Protein AF-A0A3M1DZ74-F1 (afdb_monomer_lite)

Sequence (278 aa):
MDRCPYCGSSSIDSPKKPGMPPRCQDCGHNLPAQERQAADPSAPLKDNTEVVIVCPYCGYRSTTEADRLPDGTIDLQCRKCSHSFPFDRRRALEKPVPDPHPLFDRQQHATSPPVRPRKRRGSRLPVMLLGILLLAGGGLFFALRPSASPPVDTSAFETPTTAGQVRTGAQKQAPKPQIHIQAVNYRGRVLLNGQQIFVFEGEKDRLYEHLDTAQLVPGDNRLMVEYHRRHASGAPHISLKLYQFDWETGEETRLADWTLRNERGRKTFLLSYQPAQP

Secondary structure (DSSP, 8-state):
--S-TTT----EEPPSSTTPPPEETTT-PBPP-----PPPTTS------EEEEE-TTT--EEEEEGGGSPSSEEEEEPTTT--EEEEEHHHHHS-----------------PPPPPP-------------------------------PPP--GGG-PPPEEEEEEE----TTPPPPEEEEEEESEEEEEEETTEEEEEEEPPTT--EEEEEE--PPSEEEEEEEEEEE--SSS--EEEEEEEEE-TTT--EEEEEEEEE-SSEEEEEEEEEEEPPP-

Radius of gyration: 31.76 Å; chains: 1; bounding box: 50×95×74 Å

Foldseek 3Di:
DQADPVPRDSAWDDDPDPPAAIAHPPPRDGDPNPPPPPPPPPDPDPPQDWFWDADPPPRDIDIDGLVVDDAAWDWDQDPPPRDTDIDHSVVRPPPPPPPPPPPPDDDDDDDDDDDDDDDDDDDDDDDDDDDDDDDDDDDPDPPPPPPPDPPPPPVQADDADEWDEFEFDQDPDTFFKKKKKKWAQKWWFKDKQNHTPDTDDHDHRDIDIDMDGDPDDAFKMKIKIWMAGRDPDDQTKMKMWIWGADPVVRDIGTRGIDIDRDRTHMYIYMYHYHDNDD

Structure (mmCIF, N/CA/C/O backbone):
data_AF-A0A3M1DZ74-F1
#
_entry.id   AF-A0A3M1DZ74-F1
#
loop_
_atom_site.group_PDB
_atom_site.id
_atom_site.type_symbol
_atom_site.label_atom_id
_atom_site.label_alt_id
_atom_site.label_comp_id
_atom_site.label_asym_id
_atom_site.label_entity_id
_atom_site.label_seq_id
_atom_site.pdbx_PDB_ins_code
_atom_site.Cartn_x
_atom_site.Cartn_y
_atom_site.Cartn_z
_atom_site.occupancy
_atom_site.B_iso_or_equiv
_atom_site.auth_seq_id
_atom_site.auth_comp_id
_atom_site.auth_asym_id
_atom_site.auth_atom_id
_atom_site.pdbx_PDB_model_num
ATOM 1 N N . MET A 1 1 ? -9.857 28.364 -35.190 1.00 60.78 1 MET A N 1
ATOM 2 C CA . MET A 1 1 ? -9.253 28.637 -36.510 1.00 60.78 1 MET A CA 1
ATOM 3 C C . MET A 1 1 ? -7.755 28.521 -36.325 1.00 60.78 1 MET A C 1
ATOM 5 O O . MET A 1 1 ? -7.203 29.339 -35.604 1.00 60.78 1 MET A O 1
ATOM 9 N N . ASP A 1 2 ? -7.119 27.514 -36.925 1.00 80.00 2 ASP A N 1
ATOM 10 C CA . ASP A 1 2 ? -5.715 27.179 -36.611 1.00 80.00 2 ASP A CA 1
ATOM 11 C C . ASP A 1 2 ? -4.710 27.804 -37.594 1.00 80.00 2 ASP A C 1
ATOM 13 O O . ASP A 1 2 ? -3.513 27.537 -37.520 1.00 80.00 2 ASP A O 1
ATOM 17 N N . ARG A 1 3 ? -5.184 28.621 -38.548 1.00 92.56 3 ARG A N 1
ATOM 18 C CA . ARG A 1 3 ? -4.356 29.287 -39.563 1.00 92.56 3 ARG A CA 1
ATOM 19 C C . ARG A 1 3 ? -4.802 30.726 -39.806 1.00 92.56 3 ARG A C 1
ATOM 21 O O . ARG A 1 3 ? -5.994 31.029 -39.782 1.00 92.56 3 ARG A O 1
ATOM 28 N N . CYS A 1 4 ? -3.836 31.602 -40.064 1.00 90.94 4 CYS A N 1
ATOM 29 C CA . CYS A 1 4 ? -4.034 33.001 -40.415 1.00 90.94 4 CYS A CA 1
ATOM 30 C C . CYS A 1 4 ? -4.736 33.111 -41.782 1.00 90.94 4 CYS A C 1
ATOM 32 O O . CYS A 1 4 ? -4.220 32.575 -42.762 1.00 90.94 4 CYS A O 1
ATOM 34 N N . PRO A 1 5 ? -5.861 33.836 -41.902 1.00 90.88 5 PRO A N 1
ATOM 35 C CA . PRO A 1 5 ? -6.588 33.967 -43.163 1.00 90.88 5 PRO A CA 1
ATOM 36 C C . PRO A 1 5 ? -5.838 34.813 -44.202 1.00 90.88 5 PRO A C 1
ATOM 38 O O . PRO A 1 5 ? -6.138 34.724 -45.386 1.00 90.88 5 PRO A O 1
ATOM 41 N N . TYR A 1 6 ? -4.859 35.619 -43.775 1.00 92.88 6 TYR A N 1
ATOM 42 C CA . TYR A 1 6 ? -4.109 36.508 -44.665 1.00 92.88 6 TYR A CA 1
ATOM 43 C C . TYR A 1 6 ? -2.896 35.833 -45.315 1.00 92.88 6 TYR A C 1
ATOM 45 O O . TYR A 1 6 ? -2.572 36.143 -46.455 1.00 92.88 6 TYR A O 1
ATOM 53 N N . CYS A 1 7 ? -2.211 34.926 -44.609 1.00 94.12 7 CYS A N 1
ATOM 54 C CA . CYS A 1 7 ? -0.984 34.287 -45.110 1.00 94.12 7 CYS A CA 1
ATOM 55 C C . CYS A 1 7 ? -0.967 32.754 -45.005 1.00 94.12 7 CYS A C 1
ATOM 57 O O . CYS A 1 7 ? -0.006 32.126 -45.436 1.00 94.12 7 CYS A O 1
ATOM 59 N N . GLY A 1 8 ? -1.990 32.133 -44.411 1.00 92.56 8 GLY A N 1
ATOM 60 C CA . GLY A 1 8 ? -2.086 30.680 -44.246 1.00 92.56 8 GLY A CA 1
ATOM 61 C C . GLY A 1 8 ? -1.199 30.077 -43.148 1.00 92.56 8 GLY A C 1
ATOM 62 O O . GLY A 1 8 ? -1.282 28.871 -42.916 1.00 92.56 8 GLY A O 1
ATOM 63 N N . SER A 1 9 ? -0.384 30.878 -42.454 1.00 91.75 9 SER A N 1
ATOM 64 C CA . SER A 1 9 ? 0.487 30.398 -41.374 1.00 91.75 9 SER A CA 1
ATOM 65 C C . SER A 1 9 ? -0.294 29.930 -40.147 1.00 91.75 9 SER A C 1
ATOM 67 O O . SER A 1 9 ? -1.291 30.542 -39.767 1.00 91.75 9 SER A O 1
ATOM 69 N N . SER A 1 10 ? 0.193 28.879 -39.488 1.00 92.25 10 SER A N 1
ATOM 70 C CA . SER A 1 10 ? -0.300 28.412 -38.189 1.00 92.25 10 SER A CA 1
ATOM 71 C C . SER A 1 10 ? 0.347 29.114 -36.986 1.00 92.25 10 SER A C 1
ATOM 73 O O . SER A 1 10 ? 0.009 28.794 -35.850 1.00 92.25 10 SER A O 1
ATOM 75 N N . SER A 1 11 ? 1.277 30.053 -37.201 1.00 91.56 11 SER A N 1
ATOM 76 C CA . SER A 1 11 ? 1.970 30.754 -36.114 1.00 91.56 11 SER A CA 1
ATOM 77 C C . SER A 1 11 ? 1.186 31.991 -35.657 1.00 91.56 11 SER A C 1
ATOM 79 O O . SER A 1 11 ? 1.256 33.070 -36.260 1.00 91.56 11 SER A O 1
ATOM 81 N N . ILE A 1 12 ? 0.383 31.817 -34.602 1.00 89.19 12 ILE A N 1
ATOM 82 C CA . ILE A 1 12 ? -0.476 32.854 -34.014 1.00 89.19 12 ILE A CA 1
ATOM 83 C C . ILE A 1 12 ? -0.030 33.119 -32.572 1.00 89.19 12 ILE A C 1
ATOM 85 O O . ILE A 1 12 ? -0.046 32.218 -31.734 1.00 89.19 12 ILE A O 1
ATOM 89 N N . ASP A 1 13 ? 0.327 34.368 -32.272 1.00 90.94 13 ASP A N 1
ATOM 90 C CA . ASP A 1 13 ? 0.704 34.786 -30.925 1.00 90.94 13 ASP A CA 1
ATOM 91 C C . ASP A 1 13 ? -0.515 34.913 -30.013 1.00 90.94 13 ASP A C 1
ATOM 93 O O . ASP A 1 13 ? -1.499 35.593 -30.325 1.00 90.94 13 ASP A O 1
ATOM 97 N N . SER A 1 14 ? -0.405 34.312 -28.828 1.00 87.19 14 SER A N 1
ATOM 98 C CA . SER A 1 14 ? -1.369 34.522 -27.751 1.00 87.19 14 SER A CA 1
ATOM 99 C C . SER A 1 14 ? -1.144 35.900 -27.116 1.00 87.19 14 SER A C 1
ATOM 101 O O . SER A 1 14 ? -0.033 36.191 -26.661 1.00 87.19 14 SER A O 1
ATOM 103 N N . PRO A 1 15 ? -2.167 36.771 -27.059 1.00 85.94 15 PRO A N 1
ATOM 104 C CA . PRO A 1 15 ? -2.010 38.106 -26.500 1.00 85.94 15 PRO A CA 1
ATOM 105 C C . PRO A 1 15 ? -1.669 38.023 -25.005 1.00 85.94 15 PRO A C 1
ATOM 107 O O . PRO A 1 15 ? -2.373 37.388 -24.224 1.00 85.94 15 PRO A O 1
ATOM 110 N N . LYS A 1 16 ? -0.595 38.707 -24.584 1.00 84.81 16 LYS A N 1
ATOM 111 C CA . LYS A 1 16 ? -0.154 38.753 -23.173 1.00 84.81 16 LYS A CA 1
ATOM 112 C C . LYS A 1 16 ? -1.098 39.536 -22.255 1.00 84.81 16 LYS A C 1
ATOM 114 O O . LYS A 1 16 ? -0.979 39.436 -21.037 1.00 84.81 16 LYS A O 1
ATOM 119 N N . LYS A 1 17 ? -1.992 40.352 -22.819 1.00 86.12 17 LYS A N 1
ATOM 120 C CA . LYS A 1 17 ? -2.960 41.160 -22.070 1.00 86.12 17 LYS A CA 1
ATOM 121 C C . LYS A 1 17 ? -4.387 40.814 -22.506 1.00 86.12 17 LYS A C 1
ATOM 123 O O . LYS A 1 17 ? -4.627 40.729 -23.714 1.00 86.12 17 LYS A O 1
ATOM 128 N N . PRO A 1 18 ? -5.332 40.660 -21.561 1.00 83.12 18 PRO A N 1
ATOM 129 C CA . PRO A 1 18 ? -6.748 40.510 -21.881 1.00 83.12 18 PRO A CA 1
ATOM 130 C C . PRO A 1 18 ? -7.229 41.695 -22.732 1.00 83.12 18 PRO A C 1
ATOM 132 O O . PRO A 1 18 ? -6.983 42.845 -22.374 1.00 83.12 18 PRO A O 1
ATOM 135 N N . GLY A 1 19 ? -7.886 41.419 -23.862 1.00 82.81 19 GLY A N 1
ATOM 136 C CA . GLY A 1 19 ? -8.492 42.439 -24.732 1.00 82.81 19 GLY A CA 1
ATOM 137 C C . GLY A 1 19 ? -7.685 42.855 -25.969 1.00 82.81 19 GLY A C 1
ATOM 138 O O . GLY A 1 19 ? -8.214 43.590 -26.797 1.00 82.81 19 GLY A O 1
ATOM 139 N N . MET A 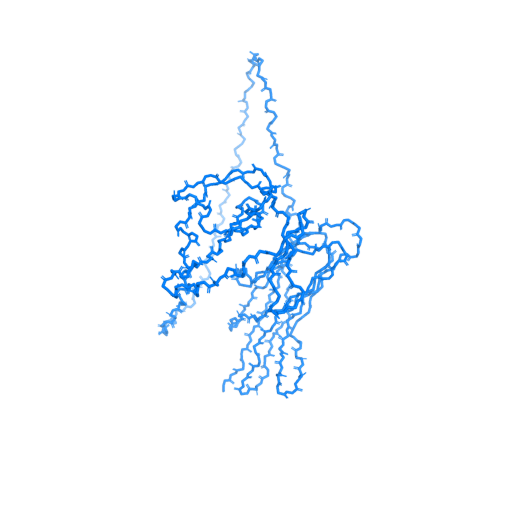1 20 ? -6.447 42.380 -26.153 1.00 88.31 20 MET A N 1
ATOM 140 C CA . MET A 1 20 ? -5.735 42.559 -27.428 1.00 88.31 20 MET A CA 1
ATOM 141 C C . MET A 1 20 ? -6.082 41.431 -28.413 1.00 88.31 20 MET A C 1
ATOM 143 O O . MET A 1 20 ? -6.122 40.271 -27.997 1.00 88.31 20 MET A O 1
ATOM 147 N N . PRO A 1 21 ? -6.316 41.730 -29.706 1.00 86.75 21 PRO A N 1
ATOM 148 C CA . PRO A 1 21 ? -6.529 40.694 -30.708 1.00 86.75 21 PRO A CA 1
ATOM 149 C C . PRO A 1 21 ? -5.243 39.874 -30.913 1.00 86.75 21 PRO A C 1
ATOM 151 O O . PRO A 1 21 ? -4.143 40.428 -30.828 1.00 86.75 21 PRO A O 1
ATOM 154 N N . PRO A 1 22 ? -5.351 38.561 -31.179 1.00 90.25 22 PRO A N 1
ATOM 155 C CA . PRO A 1 22 ? -4.192 37.749 -31.521 1.00 90.25 22 PRO A CA 1
ATOM 156 C C . PRO A 1 22 ? -3.563 38.235 -32.833 1.00 90.25 22 PRO A C 1
ATOM 158 O O . PRO A 1 22 ? -4.256 38.703 -33.742 1.00 90.25 22 PRO A O 1
ATOM 161 N N . ARG A 1 23 ? -2.238 38.119 -32.938 1.00 93.31 23 ARG A N 1
ATOM 162 C CA . ARG A 1 23 ? -1.453 38.589 -34.089 1.00 93.31 23 ARG A CA 1
ATOM 163 C C . ARG A 1 23 ? -0.763 37.406 -34.756 1.00 93.31 23 ARG A C 1
ATOM 165 O O . ARG A 1 23 ? -0.238 36.534 -34.070 1.00 93.31 23 ARG A O 1
ATOM 172 N N . CYS A 1 24 ? -0.754 37.357 -36.085 1.00 94.88 24 CYS A N 1
ATOM 173 C CA . CYS A 1 24 ? 0.047 36.361 -36.795 1.00 94.88 24 CYS A CA 1
ATOM 174 C C . CYS A 1 24 ? 1.529 36.757 -36.739 1.00 94.88 24 CYS A C 1
ATOM 176 O O . CYS A 1 24 ? 1.861 37.894 -37.077 1.00 94.88 24 CYS A O 1
ATOM 178 N N . GLN A 1 25 ? 2.406 35.835 -36.333 1.00 94.31 25 GLN A N 1
ATOM 179 C CA . GLN A 1 25 ? 3.844 36.109 -36.223 1.00 94.31 25 GLN A CA 1
ATOM 180 C C . GLN A 1 25 ? 4.488 36.378 -37.588 1.00 94.31 25 GLN A C 1
ATOM 182 O O . GLN A 1 25 ? 5.358 37.237 -37.692 1.00 94.31 25 GLN A O 1
ATOM 187 N N . ASP A 1 26 ? 4.018 35.697 -38.635 1.00 94.69 26 ASP A N 1
ATOM 188 C CA . ASP A 1 26 ? 4.685 35.733 -39.939 1.00 94.69 26 ASP A CA 1
ATOM 189 C C . ASP A 1 26 ? 4.319 36.969 -40.761 1.00 94.69 26 ASP A C 1
ATOM 191 O O . ASP A 1 26 ? 5.188 37.612 -41.341 1.00 94.69 26 ASP A O 1
ATOM 195 N N . CYS A 1 27 ? 3.033 37.328 -40.822 1.00 94.94 27 CYS A N 1
ATOM 196 C CA . CYS A 1 27 ? 2.591 38.492 -41.600 1.00 94.94 27 CYS A CA 1
ATOM 197 C C . CYS A 1 27 ? 2.335 39.738 -40.746 1.00 94.94 27 CYS A C 1
ATOM 199 O O . CYS A 1 27 ? 2.074 40.810 -41.284 1.00 94.94 27 CYS A O 1
ATOM 201 N N . GLY A 1 28 ? 2.359 39.615 -39.417 1.00 93.38 28 GLY A N 1
ATOM 202 C CA . GLY A 1 28 ? 2.156 40.735 -38.505 1.00 93.38 28 GLY A CA 1
ATOM 203 C C . GLY A 1 28 ? 0.745 41.333 -38.517 1.00 93.38 28 GLY A C 1
ATOM 204 O O . GLY A 1 28 ? 0.542 42.356 -37.859 1.00 93.38 28 GLY A O 1
ATOM 205 N N . HIS A 1 29 ? -0.227 40.740 -39.215 1.00 94.31 29 HIS A N 1
ATOM 206 C CA . HIS A 1 29 ? -1.614 41.202 -39.186 1.00 94.31 29 HIS A CA 1
ATOM 207 C C . HIS A 1 29 ? -2.308 40.804 -37.881 1.00 94.31 29 HIS A C 1
ATOM 209 O O . HIS A 1 29 ? -2.154 39.684 -37.383 1.00 94.31 29 HIS A O 1
ATOM 215 N N . ASN A 1 30 ? -3.100 41.734 -37.346 1.00 92.00 30 ASN A N 1
ATOM 216 C CA . ASN A 1 30 ? -4.027 41.449 -36.259 1.00 92.00 30 ASN A CA 1
ATOM 217 C C . ASN A 1 30 ? -5.194 40.645 -36.824 1.00 92.00 30 ASN A C 1
ATOM 219 O O . ASN A 1 30 ? -5.802 41.037 -37.821 1.00 92.00 30 ASN A O 1
ATOM 223 N N . LEU A 1 31 ? -5.490 39.514 -36.198 1.00 88.06 31 LEU A N 1
ATOM 224 C CA . LEU A 1 31 ? -6.637 38.705 -36.568 1.00 88.06 31 LEU A CA 1
ATOM 225 C C . LEU A 1 31 ? -7.898 39.390 -36.031 1.00 88.06 31 LEU A C 1
ATOM 227 O O . LEU A 1 31 ? -7.862 39.915 -34.911 1.00 88.06 31 LEU A O 1
ATOM 231 N N . PRO A 1 32 ? -9.004 39.415 -36.799 1.00 84.44 32 PRO A N 1
ATOM 232 C CA . PRO A 1 32 ? -10.265 39.934 -36.289 1.00 84.44 32 PRO A CA 1
ATOM 233 C C . PRO A 1 32 ? -10.572 39.202 -34.986 1.00 84.44 32 PRO A C 1
ATOM 235 O O . PRO A 1 32 ? -10.418 37.979 -34.921 1.00 84.44 32 PRO A O 1
ATOM 238 N N . ALA A 1 33 ? -10.925 39.954 -33.939 1.00 73.38 33 ALA A N 1
ATOM 239 C CA . ALA A 1 33 ? -11.340 39.372 -32.674 1.00 73.38 33 ALA A CA 1
ATOM 240 C C . ALA A 1 33 ? -12.517 38.460 -32.997 1.00 73.38 33 ALA A C 1
ATOM 242 O O . ALA A 1 33 ? -13.611 38.938 -33.285 1.00 73.38 33 ALA A O 1
ATOM 243 N N . GLN A 1 34 ? -12.249 37.156 -33.070 1.00 68.38 34 GLN A N 1
ATOM 244 C CA . GLN A 1 34 ? -13.283 36.183 -33.330 1.00 68.38 34 GLN A CA 1
ATOM 245 C C . GLN A 1 34 ? -14.200 36.324 -32.130 1.00 68.38 34 GLN A C 1
ATOM 247 O O . GLN A 1 34 ? -13.788 36.025 -31.006 1.00 68.38 34 GLN A O 1
ATOM 252 N N . GLU A 1 35 ? -15.368 36.919 -32.366 1.00 56.09 35 GLU A N 1
ATOM 253 C CA . GLU A 1 35 ? -16.444 37.015 -31.402 1.00 56.09 35 GLU A CA 1
ATOM 254 C C . GLU A 1 35 ? -16.605 35.591 -30.905 1.00 56.09 35 GLU A C 1
ATOM 256 O O . GLU A 1 35 ? -16.980 34.696 -31.668 1.00 56.09 35 GLU A O 1
ATOM 261 N N . ARG A 1 36 ? -16.093 35.337 -29.693 1.00 55.28 36 ARG A N 1
ATOM 262 C CA . ARG A 1 36 ? -16.150 34.024 -29.074 1.00 55.28 36 ARG A CA 1
ATOM 263 C C . ARG A 1 36 ? -17.634 33.821 -28.883 1.00 55.28 36 ARG A C 1
ATOM 265 O O . ARG A 1 36 ? -18.171 34.292 -27.887 1.00 55.28 36 ARG A O 1
ATOM 272 N N . GLN A 1 37 ? -18.286 33.220 -29.878 1.00 56.25 37 GLN A N 1
ATOM 273 C CA . GLN A 1 37 ? -19.622 32.682 -29.750 1.00 56.25 37 GLN A CA 1
ATOM 274 C C . GLN A 1 37 ? -19.536 31.873 -28.472 1.00 56.25 37 GLN A C 1
ATOM 276 O O . GLN A 1 37 ? -18.760 30.914 -28.400 1.00 56.25 37 GLN A O 1
ATOM 281 N N . ALA A 1 38 ? -20.164 32.410 -27.424 1.00 50.97 38 ALA A N 1
ATOM 282 C CA . ALA A 1 38 ? -20.193 31.793 -26.121 1.00 50.97 38 ALA A CA 1
ATOM 283 C C . ALA A 1 38 ? -20.587 30.352 -26.398 1.00 50.97 38 ALA A C 1
ATOM 285 O O . ALA A 1 38 ? -21.619 30.127 -27.031 1.00 50.97 38 ALA A O 1
ATOM 286 N N . ALA A 1 39 ? -19.679 29.426 -26.080 1.00 52.22 39 ALA A N 1
ATOM 287 C CA . ALA A 1 39 ? -19.894 28.018 -26.327 1.00 52.22 39 ALA A CA 1
ATOM 288 C C . ALA A 1 39 ? -21.285 27.698 -25.790 1.00 52.22 39 ALA A C 1
ATOM 290 O O . ALA A 1 39 ? -21.557 27.939 -24.613 1.00 52.22 39 ALA A O 1
ATOM 291 N N . ASP A 1 40 ? -22.162 27.287 -26.700 1.00 46.00 40 ASP A N 1
ATOM 292 C CA . ASP A 1 40 ? -23.521 26.885 -26.400 1.00 46.00 40 ASP A CA 1
ATOM 293 C C . ASP A 1 40 ? -23.444 25.936 -25.187 1.00 46.00 40 ASP A C 1
ATOM 295 O O . ASP A 1 40 ? -22.773 24.900 -25.283 1.00 46.00 40 ASP A O 1
ATOM 299 N N . PRO A 1 41 ? -24.019 26.283 -24.015 1.00 56.50 41 PRO A N 1
ATOM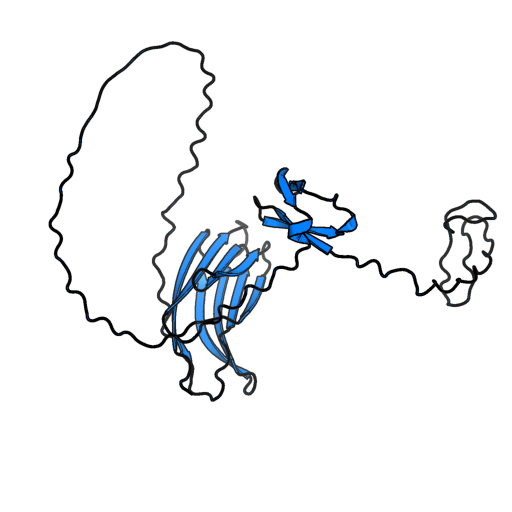 300 C CA . PRO A 1 41 ? -23.886 25.490 -22.786 1.00 56.50 41 PRO A CA 1
ATOM 301 C C . PRO A 1 41 ? -24.547 24.103 -22.892 1.00 56.50 41 PRO A C 1
ATOM 303 O O . PRO A 1 41 ? -24.575 23.343 -21.929 1.00 56.50 41 PRO A O 1
ATOM 306 N N . SER A 1 42 ? -25.056 23.770 -24.076 1.00 54.94 42 SER A N 1
ATOM 307 C CA . SER A 1 42 ? -25.689 22.517 -24.455 1.00 54.94 42 SER A CA 1
ATOM 308 C C . SER A 1 42 ? -24.710 21.446 -24.959 1.00 54.94 42 SER A C 1
ATOM 310 O O . SER A 1 42 ? -25.146 20.334 -25.257 1.00 54.94 42 SER A O 1
ATOM 312 N N . ALA A 1 43 ? -23.407 21.731 -25.087 1.00 56.84 43 ALA A N 1
ATOM 313 C CA . ALA A 1 43 ? -22.441 20.686 -25.423 1.00 56.84 43 ALA A CA 1
ATOM 314 C C . ALA A 1 43 ? -22.333 19.701 -24.240 1.00 56.84 43 ALA A C 1
ATOM 316 O O . ALA A 1 43 ? -21.965 20.128 -23.142 1.00 56.84 43 ALA A O 1
ATOM 317 N N . PRO A 1 44 ? -22.653 18.403 -24.420 1.00 60.62 44 PRO A N 1
ATOM 318 C CA . PRO A 1 44 ? -22.564 17.436 -23.337 1.00 60.62 44 PRO A CA 1
ATOM 319 C C . PRO A 1 44 ? -21.131 17.433 -22.807 1.00 60.62 44 PRO A C 1
ATOM 321 O O . PRO A 1 44 ? -20.183 17.254 -23.577 1.00 60.62 44 PRO A O 1
ATOM 324 N N . LEU A 1 45 ? -20.980 17.680 -21.501 1.00 56.41 45 LEU A N 1
ATOM 325 C CA . LEU A 1 45 ? -19.715 17.523 -20.794 1.00 56.41 45 LEU A CA 1
ATOM 326 C C . LEU A 1 45 ? -19.168 16.142 -21.141 1.00 56.41 45 LEU A C 1
ATOM 328 O O . LEU A 1 45 ? -19.752 15.116 -20.800 1.00 56.41 45 LEU A O 1
ATOM 332 N N . LYS A 1 46 ? -18.074 16.130 -21.899 1.00 64.00 46 LYS A N 1
ATOM 333 C CA . LYS A 1 46 ? -17.371 14.907 -22.239 1.00 64.00 46 LYS A CA 1
ATOM 334 C C . LYS A 1 46 ? -16.680 14.454 -20.960 1.00 64.00 46 LYS A C 1
ATOM 336 O O . LYS A 1 46 ? -15.618 14.968 -20.614 1.00 64.00 46 LYS A O 1
ATOM 341 N N . ASP A 1 47 ? -17.345 13.580 -20.213 1.00 71.44 47 ASP A N 1
ATOM 342 C CA . ASP A 1 47 ? -16.800 12.995 -18.997 1.00 71.44 47 ASP A CA 1
ATOM 343 C C . ASP A 1 47 ? -15.550 12.198 -19.373 1.00 71.44 47 ASP A C 1
ATOM 345 O O . ASP A 1 47 ? -15.626 11.072 -19.868 1.00 71.44 47 ASP A O 1
ATOM 349 N N . ASN A 1 48 ? -14.383 12.814 -19.164 1.00 77.94 48 ASN A N 1
ATOM 350 C CA . ASN A 1 48 ? -13.074 12.199 -19.348 1.00 77.94 48 ASN A CA 1
ATOM 351 C C . ASN A 1 48 ? -12.897 11.096 -18.299 1.00 77.94 48 ASN A C 1
ATOM 353 O O . ASN A 1 48 ? -12.251 11.276 -17.269 1.00 77.94 48 ASN A O 1
ATOM 357 N N . THR A 1 49 ? -13.528 9.953 -18.545 1.00 88.19 49 THR A N 1
ATOM 358 C CA . THR A 1 49 ? -13.479 8.807 -17.647 1.00 88.19 49 THR A CA 1
ATOM 359 C C . THR A 1 49 ? -12.130 8.128 -17.836 1.00 88.19 49 THR A C 1
ATOM 361 O O . THR A 1 49 ? -11.873 7.483 -18.855 1.00 88.19 49 THR A O 1
ATOM 364 N N . GLU A 1 50 ? -11.233 8.314 -16.874 1.00 92.62 50 GLU A N 1
ATOM 365 C CA . GLU A 1 50 ? -9.948 7.626 -16.838 1.00 92.62 50 GLU A CA 1
ATOM 366 C C . GLU A 1 50 ? -10.133 6.168 -16.396 1.00 92.62 50 GLU A C 1
ATOM 368 O O . GLU A 1 50 ? -10.758 5.878 -15.377 1.00 92.62 50 GLU A O 1
ATOM 373 N N . VAL A 1 51 ? -9.558 5.237 -17.157 1.00 94.12 51 VAL A N 1
ATOM 374 C CA . VAL A 1 51 ? -9.568 3.799 -16.872 1.00 94.12 51 VAL A CA 1
ATOM 375 C C . VAL A 1 51 ? -8.160 3.358 -16.490 1.00 94.12 51 VAL A C 1
ATOM 377 O O . VAL A 1 51 ? -7.195 3.605 -17.219 1.00 94.12 51 VAL A O 1
ATOM 380 N N . VAL A 1 52 ? -8.037 2.672 -15.351 1.00 94.69 52 VAL A N 1
ATOM 381 C CA . VAL A 1 52 ? -6.766 2.111 -14.872 1.00 94.69 52 VAL A CA 1
ATOM 382 C C . VAL A 1 52 ? -6.643 0.657 -15.320 1.00 94.69 52 VAL A C 1
ATOM 384 O O . VAL A 1 52 ? -7.405 -0.210 -14.903 1.00 94.69 52 VAL A O 1
ATOM 387 N N . ILE A 1 53 ? -5.638 0.379 -16.143 1.00 96.38 53 ILE A N 1
ATOM 388 C CA . ILE A 1 53 ? -5.324 -0.949 -16.674 1.00 96.38 53 ILE A CA 1
ATOM 389 C C . ILE A 1 53 ? -4.163 -1.531 -15.864 1.00 96.38 53 ILE A C 1
ATOM 391 O O . ILE A 1 53 ? -3.117 -0.892 -15.732 1.00 96.38 53 ILE A O 1
ATOM 395 N N . VAL A 1 54 ? -4.325 -2.746 -15.334 1.00 95.44 54 VAL A N 1
ATOM 396 C CA . VAL A 1 54 ? -3.298 -3.437 -14.538 1.00 95.44 54 VAL A CA 1
ATOM 397 C C . VAL A 1 54 ? -2.875 -4.725 -15.238 1.00 95.44 54 VAL A C 1
ATOM 399 O O . VAL A 1 54 ? -3.698 -5.597 -15.494 1.00 95.44 54 VAL A O 1
ATOM 402 N N . CYS A 1 55 ? -1.581 -4.863 -15.531 1.00 96.38 55 CYS A N 1
ATOM 403 C CA . CYS A 1 55 ? -1.036 -6.080 -16.127 1.00 96.38 55 CYS A CA 1
ATOM 404 C C . CYS A 1 55 ? -1.050 -7.238 -15.109 1.00 96.38 55 CYS A C 1
ATOM 406 O O . CYS A 1 55 ? -0.410 -7.112 -14.058 1.00 96.38 55 CYS A O 1
ATOM 408 N N . PRO A 1 56 ? -1.675 -8.389 -15.422 1.00 95.31 56 PRO A N 1
ATOM 409 C CA . PRO A 1 56 ? -1.773 -9.519 -14.497 1.00 95.31 56 PRO A CA 1
ATOM 410 C C . PRO A 1 56 ? -0.430 -10.225 -14.256 1.00 95.31 56 PRO A C 1
ATOM 412 O O . PRO A 1 56 ? -0.264 -10.901 -13.246 1.00 95.31 56 PRO A O 1
ATOM 415 N N . TYR A 1 57 ? 0.545 -10.058 -15.156 1.00 94.75 57 TYR A N 1
ATOM 416 C CA . TYR A 1 57 ? 1.832 -10.754 -15.079 1.00 94.75 57 TYR A CA 1
ATOM 417 C C . TYR A 1 57 ? 2.873 -10.024 -14.226 1.00 94.75 57 TYR A C 1
ATOM 419 O O . TYR A 1 57 ? 3.613 -10.656 -13.477 1.00 94.75 57 TYR A O 1
ATOM 427 N N . CYS A 1 58 ? 2.966 -8.694 -14.338 1.00 91.50 58 CYS A N 1
ATOM 428 C CA . CYS A 1 58 ? 4.009 -7.911 -13.661 1.00 91.50 58 CYS A CA 1
ATOM 429 C C . CYS A 1 58 ? 3.481 -6.809 -12.733 1.00 91.50 58 CYS A C 1
ATOM 431 O O . CYS A 1 58 ? 4.284 -6.098 -12.126 1.00 91.50 58 CYS A O 1
ATOM 433 N N . GLY A 1 59 ? 2.157 -6.632 -12.644 1.00 91.31 59 GLY A N 1
ATOM 434 C CA . GLY A 1 59 ? 1.513 -5.622 -11.798 1.00 91.31 59 GLY A CA 1
ATOM 435 C C . GLY A 1 59 ? 1.662 -4.177 -12.285 1.00 91.31 59 GLY A C 1
ATOM 436 O O . GLY A 1 59 ? 1.290 -3.254 -11.565 1.00 91.31 59 GLY A O 1
ATOM 437 N N . TYR A 1 60 ? 2.212 -3.955 -13.484 1.00 95.94 60 TYR A N 1
ATOM 438 C CA . TYR A 1 60 ? 2.329 -2.617 -14.066 1.00 95.94 60 TYR A CA 1
ATOM 439 C C . TYR A 1 60 ? 0.950 -1.980 -14.265 1.00 95.94 60 TYR A C 1
ATOM 441 O O . TYR A 1 60 ? 0.043 -2.639 -14.775 1.00 95.94 60 TYR A O 1
ATOM 449 N N . ARG A 1 61 ? 0.816 -0.706 -13.884 1.00 96.00 61 ARG A N 1
ATOM 450 C CA . ARG A 1 61 ? -0.418 0.079 -13.993 1.00 96.00 61 ARG A CA 1
ATOM 451 C C . ARG A 1 61 ? -0.261 1.161 -15.058 1.00 96.00 61 ARG A C 1
ATOM 453 O O . ARG A 1 61 ? 0.770 1.829 -15.094 1.00 96.00 61 ARG A O 1
ATOM 460 N N . SER A 1 62 ? -1.281 1.356 -15.884 1.00 96.00 62 SER A N 1
ATOM 461 C CA . SER A 1 62 ? -1.358 2.459 -16.847 1.00 96.00 62 SER A CA 1
ATOM 462 C C . SER A 1 62 ? -2.759 3.054 -16.876 1.00 96.00 62 SER A C 1
ATOM 464 O O . SER A 1 62 ? -3.730 2.302 -16.875 1.00 96.00 62 SER A O 1
ATOM 466 N N . THR A 1 63 ? -2.856 4.377 -16.956 1.00 95.56 63 THR A N 1
ATOM 467 C CA . THR A 1 63 ? -4.131 5.095 -17.073 1.00 95.56 63 THR A CA 1
ATOM 468 C C . THR A 1 63 ? -4.368 5.498 -18.526 1.00 95.56 63 THR A C 1
ATOM 470 O O . THR A 1 63 ? -3.439 5.937 -19.208 1.00 95.56 63 THR A O 1
ATOM 473 N N . THR A 1 64 ? -5.590 5.324 -19.025 1.00 94.81 64 THR A N 1
ATOM 474 C CA . THR A 1 64 ? -5.982 5.781 -20.364 1.00 94.81 64 THR A CA 1
ATOM 475 C C . THR A 1 64 ? -7.422 6.283 -20.374 1.00 94.81 64 THR A C 1
ATOM 477 O O . THR A 1 64 ? -8.220 5.894 -19.528 1.00 94.81 64 THR A O 1
ATOM 480 N N . GLU A 1 65 ? -7.756 7.152 -21.321 1.00 94.56 65 GLU A N 1
ATOM 481 C CA . GLU A 1 65 ? -9.122 7.650 -21.509 1.00 94.56 65 GLU A CA 1
ATOM 482 C C . GLU A 1 65 ? -10.025 6.521 -22.029 1.00 94.56 65 GLU A C 1
ATOM 484 O O . GLU A 1 65 ? -9.673 5.847 -23.003 1.00 94.56 65 GLU A O 1
ATOM 489 N N . ALA A 1 66 ? -11.199 6.335 -21.419 1.00 92.12 66 ALA A N 1
ATOM 490 C CA . ALA A 1 66 ? -12.159 5.298 -21.807 1.00 92.12 66 ALA A CA 1
ATOM 491 C C . ALA A 1 66 ? -12.523 5.346 -23.301 1.00 92.12 66 ALA A C 1
ATOM 493 O O . ALA A 1 66 ? -12.677 4.299 -23.926 1.00 92.12 66 ALA A O 1
ATOM 494 N N . ASP A 1 67 ? -12.607 6.547 -23.875 1.00 92.00 67 ASP A N 1
ATOM 495 C CA . ASP A 1 67 ? -12.982 6.784 -25.275 1.00 92.00 67 ASP A CA 1
ATOM 496 C C . ASP A 1 67 ? -11.944 6.288 -26.289 1.00 92.00 67 ASP A C 1
ATOM 498 O O . ASP A 1 67 ? -12.258 6.118 -27.466 1.00 92.00 67 ASP A O 1
ATOM 502 N N . ARG A 1 68 ? -10.695 6.057 -25.862 1.00 93.56 68 ARG A N 1
ATOM 503 C CA . ARG A 1 68 ? -9.635 5.531 -26.738 1.00 93.56 68 ARG A CA 1
ATOM 504 C C . ARG A 1 68 ? -9.640 4.010 -26.831 1.00 93.56 68 ARG A C 1
ATOM 506 O O . ARG A 1 68 ? -8.900 3.453 -27.640 1.00 93.56 68 ARG A O 1
ATOM 513 N N . LEU A 1 69 ? -10.423 3.338 -25.989 1.00 92.81 69 LEU A N 1
ATOM 514 C CA . LEU A 1 69 ? -10.497 1.886 -25.947 1.00 92.81 69 LEU A CA 1
ATOM 515 C C . LEU A 1 69 ? -11.657 1.403 -26.831 1.00 92.81 69 LEU A C 1
ATOM 517 O O . LEU A 1 69 ? -12.794 1.829 -26.608 1.00 92.81 69 LEU A O 1
ATOM 521 N N . PRO A 1 70 ? -11.408 0.501 -27.801 1.00 94.25 70 PRO A N 1
ATOM 522 C CA . PRO A 1 70 ? -12.485 -0.102 -28.571 1.00 94.25 70 PRO A CA 1
ATOM 523 C C . PRO A 1 70 ? -13.492 -0.800 -27.651 1.00 94.25 70 PRO A C 1
ATOM 525 O O . PRO A 1 70 ? -13.142 -1.281 -26.569 1.00 94.25 70 PRO A O 1
ATOM 528 N N . ASP A 1 71 ? -14.751 -0.850 -28.077 1.00 93.06 71 ASP A N 1
ATOM 529 C CA . ASP A 1 71 ? -15.776 -1.600 -27.358 1.00 93.06 71 ASP A CA 1
ATOM 530 C C . ASP A 1 71 ? -15.513 -3.112 -27.442 1.00 93.06 71 ASP A C 1
ATOM 532 O O . ASP A 1 71 ? -15.144 -3.638 -28.492 1.00 93.06 71 ASP A O 1
ATOM 536 N N . GLY A 1 72 ? -15.744 -3.817 -26.330 1.00 93.94 72 GLY A N 1
ATOM 537 C CA . GLY A 1 72 ? -15.578 -5.269 -26.222 1.00 93.94 72 GLY A CA 1
ATOM 538 C C . GLY A 1 72 ? -14.297 -5.701 -25.502 1.00 93.94 72 GLY A C 1
ATOM 539 O O . GLY A 1 72 ? -13.691 -4.939 -24.745 1.00 93.94 72 GLY A O 1
ATOM 540 N N . THR A 1 73 ? -13.926 -6.966 -25.701 1.00 96.75 73 THR A N 1
ATOM 541 C CA . THR A 1 73 ? -12.685 -7.547 -25.177 1.00 96.75 73 THR A CA 1
ATOM 542 C C . THR A 1 73 ? -11.558 -7.322 -26.179 1.00 96.75 73 THR A C 1
ATOM 544 O O . THR A 1 73 ? -11.684 -7.695 -27.344 1.00 96.75 73 THR A O 1
ATOM 547 N N . ILE A 1 74 ? -10.459 -6.725 -25.729 1.00 97.19 74 ILE A N 1
ATOM 548 C CA . ILE A 1 74 ? -9.282 -6.410 -26.548 1.00 97.19 74 ILE A CA 1
ATOM 549 C C . ILE A 1 74 ? -8.038 -7.059 -25.940 1.00 97.19 74 ILE A C 1
ATOM 551 O O . ILE A 1 74 ? -7.919 -7.137 -24.719 1.00 97.19 74 ILE A O 1
ATOM 555 N N . ASP A 1 75 ? -7.088 -7.494 -26.767 1.00 97.81 75 ASP A N 1
ATOM 556 C CA . ASP A 1 75 ? -5.790 -7.961 -26.277 1.00 97.81 75 ASP A CA 1
ATOM 557 C C . ASP A 1 75 ? -4.832 -6.780 -26.118 1.00 97.81 75 ASP A C 1
ATOM 559 O O . ASP A 1 75 ? -4.466 -6.105 -27.082 1.00 97.81 75 ASP A O 1
ATOM 563 N N . LEU A 1 76 ? -4.408 -6.528 -24.881 1.00 97.19 76 LEU A N 1
ATOM 564 C CA . LEU A 1 76 ? -3.450 -5.480 -24.555 1.00 97.19 76 LEU A CA 1
ATOM 565 C C . LEU A 1 76 ? -2.066 -6.073 -24.338 1.00 97.19 76 LEU A C 1
ATOM 567 O O . LEU A 1 76 ? -1.904 -7.048 -23.607 1.00 97.19 76 LEU A O 1
ATOM 571 N N . GLN A 1 77 ? -1.046 -5.435 -24.911 1.00 98.19 77 GLN A N 1
ATOM 572 C CA . GLN A 1 77 ? 0.347 -5.792 -24.668 1.00 98.19 77 GLN A CA 1
ATOM 573 C C . GLN A 1 77 ? 0.948 -4.918 -23.562 1.00 98.19 77 GLN A C 1
ATOM 575 O O . GLN A 1 77 ? 0.978 -3.688 -23.646 1.00 98.19 77 GLN A O 1
ATOM 580 N N . CYS A 1 78 ? 1.467 -5.551 -22.509 1.00 97.06 78 CYS A N 1
ATOM 581 C CA . CYS A 1 78 ? 2.104 -4.831 -21.414 1.00 97.06 78 CYS A CA 1
ATOM 582 C C . CYS A 1 78 ? 3.415 -4.167 -21.862 1.00 97.06 78 CYS A C 1
ATOM 584 O O . CYS A 1 78 ? 4.362 -4.854 -22.234 1.00 97.06 78 CYS A O 1
ATOM 586 N N . ARG A 1 79 ? 3.537 -2.844 -21.693 1.00 97.19 79 ARG A N 1
ATOM 587 C CA . ARG A 1 79 ? 4.768 -2.091 -22.016 1.00 97.19 79 ARG A CA 1
ATOM 588 C C . ARG A 1 79 ? 5.989 -2.462 -21.161 1.00 97.19 79 ARG A C 1
ATOM 590 O O . ARG A 1 79 ? 7.105 -2.131 -21.537 1.00 97.19 79 ARG A O 1
ATOM 597 N N . LYS A 1 80 ? 5.789 -3.111 -20.004 1.00 95.69 80 LYS A N 1
ATOM 598 C CA . LYS A 1 80 ? 6.868 -3.477 -19.066 1.00 95.69 80 LYS A CA 1
ATOM 599 C C . LYS A 1 80 ? 7.402 -4.895 -19.279 1.00 95.69 80 LYS A C 1
ATOM 601 O O . LYS A 1 80 ? 8.601 -5.105 -19.149 1.00 95.69 80 LYS A O 1
ATOM 606 N N . CYS A 1 81 ? 6.531 -5.868 -19.551 1.00 96.56 81 CYS A N 1
ATOM 607 C CA . CYS A 1 81 ? 6.913 -7.284 -19.658 1.00 96.56 81 CYS A CA 1
ATOM 608 C C . CYS A 1 81 ? 6.556 -7.934 -21.001 1.00 96.56 81 CYS A C 1
ATOM 610 O O . CYS A 1 81 ? 6.741 -9.136 -21.148 1.00 96.56 81 CYS A O 1
ATOM 612 N N . SER A 1 82 ? 5.999 -7.176 -21.948 1.00 97.88 82 SER A N 1
ATOM 613 C CA . SER A 1 82 ? 5.640 -7.602 -23.310 1.00 97.88 82 SER A CA 1
ATOM 614 C C . SER A 1 82 ? 4.612 -8.734 -23.436 1.00 97.88 82 SER A C 1
ATOM 616 O O . SER A 1 82 ? 4.283 -9.121 -24.555 1.00 97.88 82 SER A O 1
ATOM 618 N N . HIS A 1 83 ? 4.065 -9.237 -22.326 1.00 98.06 83 HIS A N 1
ATOM 619 C CA . HIS A 1 83 ? 2.969 -10.203 -22.331 1.00 98.06 83 HIS A CA 1
ATOM 620 C C . HIS A 1 83 ? 1.660 -9.560 -22.801 1.00 98.06 83 HIS A C 1
ATOM 622 O O . HIS A 1 83 ? 1.314 -8.460 -22.354 1.00 98.06 83 HIS A O 1
ATOM 628 N N . SER A 1 84 ? 0.932 -10.281 -23.652 1.00 98.19 84 SER A N 1
ATOM 629 C CA . SER A 1 84 ? -0.429 -9.937 -24.060 1.00 98.19 84 SER A CA 1
ATOM 630 C C . SER A 1 84 ? -1.448 -10.535 -23.093 1.00 98.19 84 SER A C 1
ATOM 632 O O . SER A 1 84 ? -1.255 -11.652 -22.612 1.00 98.19 84 SER A O 1
ATOM 634 N N . PHE A 1 85 ? -2.514 -9.798 -22.792 1.00 97.94 85 PHE A N 1
ATOM 635 C CA . PHE A 1 85 ? -3.631 -10.284 -21.983 1.00 97.94 85 PHE A CA 1
ATOM 636 C C . PHE A 1 85 ? -4.967 -9.696 -22.451 1.00 97.94 85 PHE A C 1
ATOM 638 O O . PHE A 1 85 ? -4.994 -8.537 -22.877 1.00 97.94 85 PHE A O 1
ATOM 645 N N . PRO A 1 86 ? -6.071 -10.452 -22.308 1.00 97.69 86 PRO A N 1
ATOM 646 C CA . PRO A 1 86 ? -7.397 -9.955 -22.630 1.00 97.69 86 PRO A CA 1
ATOM 647 C C . PRO A 1 86 ? -7.842 -8.924 -21.589 1.00 97.69 86 PRO A C 1
ATOM 649 O O . PRO A 1 86 ? -7.723 -9.134 -20.378 1.00 97.69 86 PRO A O 1
ATOM 652 N N . PHE A 1 87 ? -8.380 -7.811 -22.066 1.00 97.44 87 PHE A N 1
ATOM 653 C CA . PHE A 1 87 ? -8.924 -6.724 -21.269 1.00 97.44 87 PHE A CA 1
ATOM 654 C C . PHE A 1 87 ? -10.355 -6.430 -21.715 1.00 97.44 87 PHE A C 1
ATOM 656 O O . PHE A 1 87 ? -10.609 -6.190 -22.892 1.00 97.44 87 PHE A O 1
ATOM 663 N N . ASP A 1 88 ? -11.292 -6.446 -20.769 1.00 96.25 88 ASP A N 1
ATOM 664 C CA . ASP A 1 88 ? -12.698 -6.136 -21.023 1.00 96.25 88 ASP A CA 1
ATOM 665 C C . ASP A 1 88 ? -13.016 -4.714 -20.548 1.00 96.25 88 ASP A C 1
ATOM 667 O O . ASP A 1 88 ? -13.006 -4.428 -19.345 1.00 96.25 88 ASP A O 1
ATOM 671 N N . ARG A 1 89 ? -13.316 -3.824 -21.504 1.00 93.44 89 ARG A N 1
ATOM 672 C CA . ARG A 1 89 ? -13.653 -2.422 -21.225 1.00 93.44 89 ARG A CA 1
ATOM 673 C C . ARG A 1 89 ? -14.884 -2.291 -20.327 1.00 93.44 89 ARG A C 1
ATOM 675 O O . ARG A 1 89 ? -14.900 -1.414 -19.466 1.00 93.44 89 ARG A O 1
ATOM 682 N N . ARG A 1 90 ? -15.903 -3.144 -20.494 1.00 92.06 90 ARG A N 1
ATOM 683 C CA . ARG A 1 90 ? -17.157 -3.043 -19.724 1.00 92.06 90 ARG A CA 1
ATOM 684 C C . ARG A 1 90 ? -16.901 -3.292 -18.248 1.00 92.06 90 ARG A C 1
ATOM 686 O O . ARG A 1 90 ? -17.307 -2.495 -17.411 1.00 92.06 90 ARG A O 1
ATOM 693 N N . ARG A 1 91 ? -16.117 -4.326 -17.951 1.00 90.31 91 ARG A N 1
ATOM 694 C CA . ARG A 1 91 ? -15.743 -4.681 -16.580 1.00 90.31 91 ARG A CA 1
ATOM 695 C C . ARG A 1 91 ? -14.885 -3.616 -15.894 1.00 90.31 91 ARG A C 1
ATOM 697 O O . ARG A 1 91 ? -14.918 -3.497 -14.678 1.00 90.31 91 ARG A O 1
ATOM 704 N N . ALA A 1 92 ? -14.100 -2.859 -16.660 1.00 87.12 92 ALA A N 1
ATOM 705 C CA . ALA A 1 92 ? -13.276 -1.779 -16.124 1.00 87.12 92 ALA A CA 1
ATOM 706 C C . ALA A 1 92 ? -14.064 -0.479 -15.870 1.00 87.12 92 ALA A C 1
ATOM 708 O O . ALA A 1 92 ? -13.654 0.324 -15.034 1.00 87.12 92 ALA A O 1
ATOM 709 N N . LEU A 1 93 ? -15.171 -0.271 -16.594 1.00 89.44 93 LEU A N 1
ATOM 710 C CA . LEU A 1 93 ? -16.092 0.855 -16.399 1.00 89.44 93 LEU A CA 1
ATOM 711 C C . LEU A 1 93 ? -17.164 0.573 -15.345 1.00 89.44 93 LEU A C 1
ATOM 713 O O . LEU A 1 93 ? -17.704 1.513 -14.762 1.00 89.44 93 LEU A O 1
ATOM 717 N N . GLU A 1 94 ? -17.470 -0.699 -15.084 1.00 88.06 94 GLU A N 1
ATOM 718 C CA . GLU A 1 94 ? -18.240 -1.091 -13.911 1.00 88.06 94 GLU A CA 1
ATOM 719 C C . GLU A 1 94 ? -17.493 -0.600 -12.673 1.00 88.06 94 GLU A C 1
ATOM 721 O O . GLU A 1 94 ? -16.466 -1.150 -12.270 1.00 88.06 94 GLU A O 1
ATOM 726 N N . LYS A 1 95 ? -18.006 0.492 -12.089 1.00 74.31 95 LYS A N 1
ATOM 727 C CA . LYS A 1 95 ? -17.572 0.988 -10.786 1.00 74.31 95 LYS A CA 1
ATOM 728 C C . LYS A 1 95 ? -17.522 -0.241 -9.881 1.00 74.31 95 LYS A C 1
ATOM 730 O O . LYS A 1 95 ? -18.557 -0.909 -9.800 1.00 74.31 95 LYS A O 1
ATOM 735 N N . PRO A 1 96 ? -16.367 -0.577 -9.269 1.00 69.31 96 PRO A N 1
ATOM 736 C CA . PRO A 1 96 ? -16.291 -1.740 -8.405 1.00 69.31 96 PRO A CA 1
ATOM 737 C C . PRO A 1 96 ? -17.430 -1.592 -7.412 1.00 69.31 96 PRO A C 1
ATOM 739 O O . PRO A 1 96 ? -17.476 -0.595 -6.686 1.00 69.31 96 PRO A O 1
ATOM 742 N N . VAL A 1 97 ? -18.404 -2.506 -7.490 1.00 60.25 97 VAL A N 1
ATOM 743 C CA . VAL A 1 97 ? -19.508 -2.537 -6.538 1.00 60.25 97 VAL A CA 1
ATOM 744 C C . VAL A 1 97 ? -18.796 -2.581 -5.197 1.00 60.25 97 VAL A C 1
ATOM 746 O O . VAL A 1 97 ? -17.997 -3.505 -5.011 1.00 60.25 97 VAL A O 1
ATOM 749 N N . PRO A 1 98 ? -18.937 -1.549 -4.340 1.00 58.38 98 PRO A N 1
ATOM 750 C CA . PRO A 1 98 ? -18.310 -1.585 -3.032 1.00 58.38 98 PRO A CA 1
ATOM 751 C C . PRO A 1 98 ? -18.733 -2.915 -2.439 1.00 58.38 98 PRO A C 1
ATOM 753 O O . PRO A 1 98 ? -19.938 -3.182 -2.408 1.00 58.38 98 PRO A O 1
ATOM 756 N N . ASP A 1 99 ? -17.744 -3.769 -2.135 1.00 47.25 99 ASP A N 1
ATOM 757 C CA . ASP A 1 99 ? -17.973 -5.120 -1.625 1.00 47.25 99 ASP A CA 1
ATOM 758 C C . ASP A 1 99 ? -19.128 -5.001 -0.639 1.00 47.25 99 ASP A C 1
ATOM 760 O O . ASP A 1 99 ? -19.008 -4.164 0.268 1.00 47.25 99 ASP A O 1
ATOM 764 N N . PRO A 1 100 ? -20.272 -5.686 -0.856 1.00 48.22 100 PRO A N 1
ATOM 765 C CA . PRO A 1 100 ? -21.387 -5.581 0.060 1.00 48.22 100 PRO A CA 1
ATOM 766 C C . PRO A 1 100 ? -20.807 -5.955 1.408 1.00 48.22 100 PRO A C 1
ATOM 768 O O . PRO A 1 100 ? -20.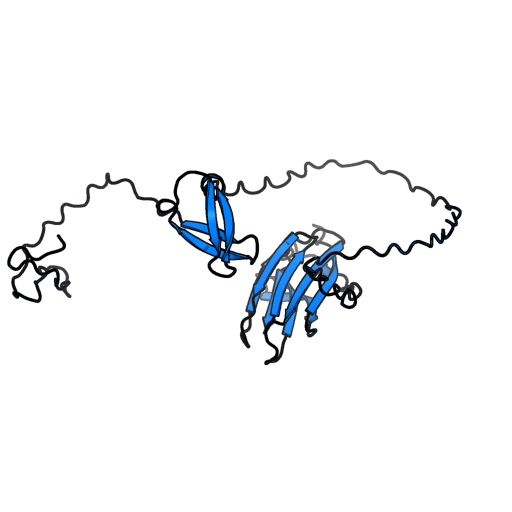434 -7.111 1.622 1.00 48.22 100 PRO A O 1
ATOM 771 N N . HIS A 1 101 ? -20.616 -4.941 2.260 1.00 45.44 101 HIS A N 1
ATOM 772 C CA . HIS A 1 101 ? -20.084 -5.134 3.592 1.00 45.44 101 HIS A CA 1
ATOM 773 C C . HIS A 1 101 ? -20.875 -6.303 4.153 1.00 45.44 101 HIS A C 1
ATOM 775 O O . HIS A 1 101 ? -22.108 -6.244 4.080 1.00 45.44 101 HIS A O 1
ATOM 781 N N . PRO A 1 102 ? -20.221 -7.386 4.608 1.00 43.22 102 PRO A N 1
ATOM 782 C CA . PRO A 1 102 ? -20.955 -8.494 5.169 1.00 43.22 102 PRO A CA 1
ATOM 783 C C . PRO A 1 102 ? -21.787 -7.904 6.300 1.00 43.22 102 PRO A C 1
ATOM 785 O O . PRO A 1 102 ? -21.251 -7.471 7.323 1.00 43.22 102 PRO A O 1
ATOM 788 N N . LEU A 1 103 ? -23.098 -7.809 6.066 1.00 40.72 103 LEU A N 1
ATOM 789 C CA . LEU A 1 103 ? -24.088 -7.603 7.099 1.00 40.72 103 LEU A CA 1
ATOM 790 C C . LEU A 1 103 ? -23.958 -8.852 7.958 1.00 40.72 103 LEU A C 1
ATOM 792 O O . LEU A 1 103 ? -24.571 -9.883 7.691 1.00 40.72 103 LEU A O 1
ATOM 796 N N . PHE A 1 104 ? -23.049 -8.795 8.928 1.00 43.47 104 PHE A N 1
ATOM 797 C CA . PHE A 1 104 ? -22.970 -9.766 9.996 1.00 43.47 104 PHE A CA 1
ATOM 798 C C . PHE A 1 104 ? -24.209 -9.547 10.856 1.00 43.47 104 PHE A C 1
ATOM 800 O O . PHE A 1 104 ? -24.171 -8.890 11.897 1.00 43.47 104 PHE A O 1
ATOM 807 N N . ASP A 1 105 ? -25.322 -10.099 10.378 1.00 39.84 105 ASP A N 1
ATOM 808 C CA . ASP A 1 105 ? -26.467 -10.398 11.206 1.00 39.84 105 ASP A CA 1
ATOM 809 C C . ASP A 1 105 ? -26.009 -11.388 12.274 1.00 39.84 105 ASP A C 1
ATOM 811 O O . ASP A 1 105 ? -25.690 -12.556 12.051 1.00 39.84 105 ASP A O 1
ATOM 815 N N . ARG A 1 106 ? -25.918 -10.815 13.464 1.00 47.72 106 ARG A N 1
ATOM 816 C CA . ARG A 1 106 ? -25.898 -11.400 14.793 1.00 47.72 106 ARG A CA 1
ATOM 817 C C . ARG A 1 106 ? -26.707 -12.707 14.883 1.00 47.72 106 ARG A C 1
ATOM 819 O O . ARG A 1 106 ? -27.849 -12.704 15.326 1.00 47.72 106 ARG A O 1
ATOM 826 N N . GLN A 1 107 ? -26.084 -13.846 14.583 1.00 37.84 107 GLN A N 1
ATOM 827 C CA . GLN A 1 107 ? -26.531 -15.149 15.081 1.00 37.84 107 GLN A CA 1
ATOM 828 C C . GLN A 1 107 ? -25.735 -15.505 16.339 1.00 37.84 107 GLN A C 1
ATOM 830 O O . GLN A 1 107 ? -24.605 -15.988 16.299 1.00 37.84 107 GLN A O 1
ATOM 835 N N . GLN A 1 108 ? -26.345 -15.199 17.484 1.00 46.59 108 GLN A N 1
ATOM 836 C CA . GLN A 1 108 ? -25.910 -15.670 18.790 1.00 46.59 108 GLN A CA 1
ATOM 837 C C . GLN A 1 108 ? -26.310 -17.147 18.976 1.00 46.59 108 GLN A C 1
ATOM 839 O O . GLN A 1 108 ? -27.400 -17.550 18.586 1.00 46.59 108 GLN A O 1
ATOM 844 N N . HIS A 1 109 ? -25.447 -17.884 19.681 1.00 43.03 109 HIS A N 1
ATOM 845 C CA . HIS A 1 109 ? -25.693 -19.148 20.393 1.00 43.03 109 HIS A CA 1
ATOM 846 C C . HIS A 1 109 ? -25.809 -20.460 19.594 1.00 43.03 109 HIS A C 1
ATOM 848 O O . HIS A 1 109 ? -26.869 -20.825 19.106 1.00 43.03 109 HIS A O 1
ATOM 854 N N . ALA A 1 110 ? -24.753 -21.277 19.690 1.00 33.75 110 ALA A N 1
ATOM 855 C CA . ALA A 1 110 ? -24.866 -22.634 20.234 1.00 33.75 110 ALA A CA 1
ATOM 856 C C . ALA A 1 110 ? -23.493 -23.116 20.739 1.00 33.75 110 ALA A C 1
ATOM 858 O O . ALA A 1 110 ? -22.559 -23.349 19.976 1.00 33.75 110 ALA A O 1
ATOM 859 N N . THR A 1 111 ? -23.373 -23.247 22.055 1.00 47.66 111 THR A N 1
ATOM 860 C CA . THR A 1 111 ? -22.284 -23.921 22.762 1.00 47.66 111 THR A CA 1
ATOM 861 C C . THR A 1 111 ? -22.306 -25.415 22.440 1.00 47.66 111 THR A C 1
ATOM 863 O O . THR A 1 111 ? -23.187 -26.139 22.897 1.00 47.66 111 THR A O 1
ATOM 866 N N . SER A 1 112 ? -21.321 -25.904 21.689 1.00 38.22 112 SER A N 1
ATOM 867 C CA . SER A 1 112 ? -21.056 -27.342 21.563 1.00 38.22 112 SER A CA 1
ATOM 868 C C . SER A 1 112 ? -19.989 -27.802 22.579 1.00 38.22 112 SER A C 1
ATOM 870 O O . SER A 1 112 ? -18.983 -27.109 22.750 1.00 38.22 112 SER A O 1
ATOM 872 N N . PRO A 1 113 ? -20.182 -28.954 23.256 1.00 58.03 113 PRO A N 1
ATOM 873 C CA . PRO A 1 113 ? -19.291 -29.469 24.303 1.00 58.03 113 PRO A CA 1
ATOM 874 C C . PRO A 1 113 ? -17.973 -30.059 23.751 1.00 58.03 113 PRO A C 1
ATOM 876 O O . PRO A 1 113 ? -17.874 -30.353 22.556 1.00 58.03 113 PRO A O 1
ATOM 879 N N . PRO A 1 114 ? -16.948 -30.268 24.607 1.00 56.59 114 PRO A N 1
ATOM 880 C CA . PRO A 1 114 ? -15.603 -30.637 24.173 1.00 56.59 114 PRO A CA 1
ATOM 881 C C . PRO A 1 114 ? -15.522 -32.079 23.650 1.00 56.59 114 PRO A C 1
ATOM 883 O O . PRO A 1 114 ? -15.813 -33.050 24.352 1.00 56.59 114 PRO A O 1
ATOM 886 N N . VAL A 1 11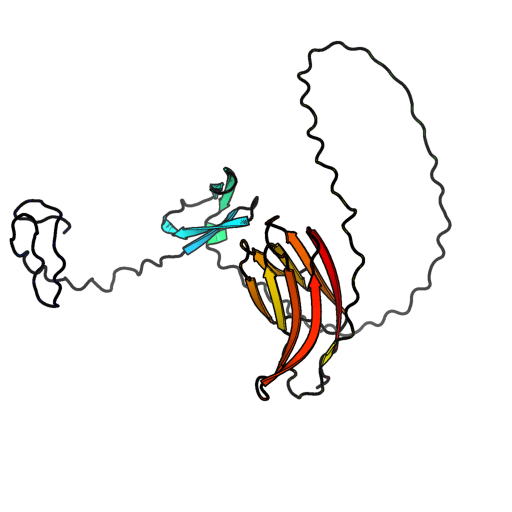5 ? -15.051 -32.218 22.410 1.00 52.28 115 VAL A N 1
ATOM 887 C CA . VAL A 1 115 ? -14.738 -33.502 21.773 1.00 52.28 115 VAL A CA 1
ATOM 888 C C . VAL A 1 115 ? -13.421 -34.048 22.338 1.00 52.28 115 VAL A C 1
ATOM 890 O O . VAL A 1 115 ? -12.372 -33.413 22.246 1.00 52.28 115 VAL A O 1
ATOM 893 N N . ARG A 1 116 ? -13.471 -35.253 22.920 1.00 50.28 116 ARG A N 1
ATOM 894 C CA . ARG A 1 116 ? -12.301 -35.997 23.422 1.00 50.28 116 ARG A CA 1
ATOM 895 C C . ARG A 1 116 ? -11.322 -36.366 22.289 1.00 50.28 116 ARG A C 1
ATOM 897 O O . ARG A 1 116 ? -11.767 -36.755 21.207 1.00 50.28 116 ARG A O 1
ATOM 904 N N . PRO A 1 117 ? -9.999 -36.378 22.541 1.00 48.22 117 PRO A N 1
ATOM 905 C CA . PRO A 1 117 ? -9.005 -36.781 21.551 1.00 48.22 117 PRO A CA 1
ATOM 906 C C . PRO A 1 117 ? -9.042 -38.297 21.299 1.00 48.22 117 PRO A C 1
ATOM 908 O O . PRO A 1 117 ? -8.798 -39.116 22.189 1.00 48.22 117 PRO A O 1
ATOM 911 N N . ARG A 1 118 ? -9.330 -38.687 20.051 1.00 47.66 118 ARG A N 1
ATOM 912 C CA . ARG A 1 118 ? -9.317 -40.084 19.597 1.00 47.66 118 ARG A CA 1
ATOM 913 C C . ARG A 1 118 ? -7.902 -40.458 19.139 1.00 47.66 118 ARG A C 1
ATOM 915 O O . ARG A 1 118 ? -7.439 -40.040 18.083 1.00 47.66 118 ARG A O 1
ATOM 922 N N . LYS A 1 119 ? -7.231 -41.269 19.956 1.00 50.59 119 LYS A N 1
ATOM 923 C CA . LYS A 1 119 ? -5.929 -41.918 19.722 1.00 50.59 119 LYS A CA 1
ATOM 924 C C . LYS A 1 119 ? -5.964 -42.715 18.402 1.00 50.59 119 LYS A C 1
ATOM 926 O O . LYS A 1 119 ? -6.528 -43.808 18.367 1.00 50.59 119 LYS A O 1
ATOM 931 N N . ARG A 1 120 ? -5.401 -42.188 17.305 1.00 46.75 120 ARG A N 1
ATOM 932 C CA . ARG A 1 120 ? -5.249 -42.941 16.045 1.00 46.75 120 ARG A CA 1
ATOM 933 C C . ARG A 1 120 ? -3.940 -43.728 16.053 1.00 46.75 120 ARG A C 1
ATOM 935 O O . ARG A 1 120 ? -2.851 -43.166 16.077 1.00 46.75 120 ARG A O 1
ATOM 942 N N . ARG A 1 121 ? -4.105 -45.054 16.061 1.00 43.38 121 ARG A N 1
ATOM 943 C CA . ARG A 1 121 ? -3.086 -46.073 15.799 1.00 43.38 121 ARG A CA 1
ATOM 944 C C . ARG A 1 121 ? -2.461 -45.867 14.420 1.00 43.38 121 ARG A C 1
ATOM 946 O O . ARG A 1 121 ? -3.137 -45.455 13.481 1.00 43.38 121 ARG A O 1
ATOM 953 N N . GLY A 1 122 ? -1.175 -46.190 14.344 1.00 51.84 122 GLY A N 1
ATOM 954 C CA . GLY A 1 122 ? -0.368 -46.109 13.140 1.00 51.84 122 GLY A CA 1
ATOM 955 C C . GLY A 1 122 ? -0.860 -46.983 11.991 1.00 51.84 122 GLY A C 1
ATOM 956 O O . GLY A 1 122 ? -1.507 -48.011 12.177 1.00 51.84 122 GLY A O 1
ATOM 957 N N . SER A 1 123 ? -0.475 -46.563 10.795 1.00 45.19 123 SER A N 1
ATOM 958 C CA . SER A 1 123 ? -0.441 -47.390 9.597 1.00 45.19 123 SER A CA 1
ATOM 959 C C . SER A 1 123 ? 0.914 -47.153 8.939 1.00 45.19 123 SER A C 1
ATOM 961 O O . SER A 1 123 ? 1.244 -46.052 8.509 1.00 45.19 123 SER A O 1
ATOM 963 N N . ARG A 1 124 ? 1.742 -48.199 8.976 1.00 48.16 124 ARG A N 1
ATOM 964 C CA . ARG A 1 124 ? 2.950 -48.335 8.167 1.00 48.16 124 ARG A CA 1
ATOM 965 C C . ARG A 1 124 ? 2.483 -48.588 6.734 1.00 48.16 124 ARG A C 1
ATOM 967 O O . ARG A 1 124 ? 1.695 -49.509 6.532 1.00 48.16 124 ARG A O 1
ATOM 974 N N . LEU A 1 125 ? 2.954 -47.801 5.772 1.00 47.53 125 LEU A N 1
ATOM 975 C CA . LEU A 1 125 ? 2.831 -48.128 4.351 1.00 47.53 125 LEU A CA 1
ATOM 976 C C . LEU A 1 125 ? 4.189 -48.619 3.825 1.00 47.53 125 LEU A C 1
ATOM 978 O O . LEU A 1 125 ? 5.220 -48.076 4.233 1.00 47.53 125 LEU A O 1
ATOM 982 N N . PRO A 1 126 ? 4.200 -49.666 2.982 1.00 49.84 126 PRO A N 1
ATOM 983 C CA . PRO A 1 126 ? 5.414 -50.303 2.503 1.00 49.84 126 PRO A CA 1
ATOM 984 C C . PRO A 1 126 ? 6.047 -49.528 1.345 1.00 49.84 126 PRO A C 1
ATOM 986 O O . PRO A 1 126 ? 5.373 -49.026 0.448 1.00 49.84 126 PRO A O 1
ATOM 989 N N . VAL A 1 127 ? 7.375 -49.496 1.375 1.00 47.97 127 VAL A N 1
ATOM 990 C CA . VAL A 1 127 ? 8.250 -49.127 0.264 1.00 47.97 127 VAL A CA 1
ATOM 991 C C . VAL A 1 127 ? 8.120 -50.207 -0.811 1.00 47.97 127 VAL A C 1
ATOM 993 O O . VAL A 1 127 ? 8.514 -51.348 -0.583 1.00 47.97 127 VAL A O 1
ATOM 996 N N . MET A 1 128 ? 7.574 -49.856 -1.973 1.00 51.78 128 MET A N 1
ATOM 997 C CA . MET A 1 128 ? 7.708 -50.660 -3.188 1.00 51.78 128 MET A CA 1
ATOM 998 C C . MET A 1 128 ? 8.829 -50.057 -4.031 1.00 51.78 128 MET A C 1
ATOM 1000 O O . MET A 1 128 ? 8.664 -49.013 -4.660 1.00 51.78 128 MET A O 1
ATOM 1004 N N . LEU A 1 129 ? 9.978 -50.735 -4.008 1.00 49.22 129 LEU A N 1
ATOM 1005 C CA . LEU A 1 129 ? 10.942 -50.710 -5.099 1.00 49.22 129 LEU A CA 1
ATOM 1006 C C . LEU A 1 129 ? 10.241 -51.219 -6.365 1.00 49.22 129 LEU A C 1
ATOM 1008 O O . LEU A 1 129 ? 9.743 -52.343 -6.374 1.00 49.22 129 LEU A O 1
ATOM 1012 N N . LEU A 1 130 ? 10.288 -50.444 -7.444 1.00 46.91 130 LEU A N 1
ATOM 1013 C CA . LEU A 1 130 ? 10.148 -50.986 -8.789 1.00 46.91 130 LEU A CA 1
ATOM 1014 C C . LEU A 1 130 ? 11.335 -50.500 -9.613 1.00 46.91 130 LEU A C 1
ATOM 1016 O O . LEU A 1 130 ? 11.489 -49.310 -9.881 1.00 46.91 130 LEU A O 1
ATOM 1020 N N . GLY A 1 131 ? 12.210 -51.446 -9.935 1.00 45.09 131 GLY A N 1
ATOM 1021 C CA . GLY A 1 131 ? 13.272 -51.263 -10.903 1.00 45.09 131 GLY A CA 1
ATOM 1022 C C . GLY A 1 131 ? 12.858 -51.727 -12.298 1.00 45.09 131 GLY A C 1
ATOM 1023 O O . GLY A 1 131 ? 11.855 -52.415 -12.471 1.00 45.09 131 GLY A O 1
ATOM 1024 N N . ILE A 1 132 ? 13.788 -51.461 -13.219 1.00 49.75 132 ILE A N 1
ATOM 1025 C CA . ILE A 1 132 ? 13.990 -52.083 -14.537 1.00 49.75 132 ILE A CA 1
ATOM 1026 C C . ILE A 1 132 ? 13.065 -51.562 -15.661 1.00 49.75 132 ILE A C 1
ATOM 1028 O O . ILE A 1 132 ? 11.884 -51.874 -15.698 1.00 49.75 132 ILE A O 1
ATOM 1032 N N . LEU A 1 133 ? 13.613 -50.823 -16.638 1.00 44.94 133 LEU A N 1
ATOM 1033 C CA . LEU A 1 133 ? 14.072 -51.397 -17.917 1.00 44.94 133 LEU A CA 1
ATOM 1034 C C . LEU A 1 133 ? 14.715 -50.340 -18.831 1.00 44.94 133 LEU A C 1
ATOM 1036 O O . LEU A 1 133 ? 14.120 -49.324 -19.177 1.00 44.94 133 LEU A O 1
ATOM 1040 N N . LEU A 1 134 ? 15.945 -50.648 -19.242 1.00 49.84 134 LEU A N 1
ATOM 1041 C CA . LEU A 1 134 ? 16.637 -50.093 -20.398 1.00 49.84 134 LEU A CA 1
ATOM 1042 C C . LEU A 1 134 ? 15.885 -50.478 -21.676 1.00 49.84 134 LEU A C 1
ATOM 1044 O O . LEU A 1 134 ? 15.704 -51.666 -21.930 1.00 49.84 134 LEU A O 1
ATOM 1048 N N . LEU A 1 135 ? 15.563 -49.500 -22.521 1.00 46.47 135 LEU A N 1
ATOM 1049 C CA . LEU A 1 135 ? 15.395 -49.726 -23.953 1.00 46.47 135 LEU A CA 1
ATOM 1050 C C . LEU A 1 135 ? 16.126 -48.625 -24.716 1.00 46.47 135 LEU A C 1
ATOM 1052 O O . LEU A 1 135 ? 15.793 -47.444 -24.647 1.00 46.47 135 LEU A O 1
ATOM 1056 N N . ALA A 1 136 ? 17.169 -49.064 -25.415 1.00 50.53 136 ALA A N 1
ATOM 1057 C CA . ALA A 1 136 ? 17.871 -48.311 -26.428 1.00 50.53 136 ALA A CA 1
ATOM 1058 C C . ALA A 1 136 ? 16.914 -48.019 -27.592 1.00 50.53 136 ALA A C 1
ATOM 1060 O O . ALA A 1 136 ? 16.318 -48.929 -28.162 1.00 50.53 136 ALA A O 1
ATOM 1061 N N . GLY A 1 137 ? 16.792 -46.745 -27.948 1.00 43.59 137 GLY A N 1
ATOM 1062 C CA . GLY A 1 137 ? 16.042 -46.284 -29.107 1.00 43.59 137 GLY A CA 1
ATOM 1063 C C . GLY A 1 137 ? 16.664 -44.990 -29.596 1.00 43.59 137 GLY A C 1
ATOM 1064 O O . GLY A 1 137 ? 16.419 -43.926 -29.036 1.00 43.59 137 GLY A O 1
ATOM 1065 N N . GLY A 1 138 ? 17.531 -45.106 -30.601 1.00 50.59 138 GLY A N 1
ATOM 1066 C CA . GLY A 1 138 ? 18.127 -43.972 -31.286 1.00 50.59 138 GLY A CA 1
ATOM 1067 C C . GLY A 1 138 ? 17.052 -43.145 -31.983 1.00 50.59 138 GLY A C 1
ATOM 1068 O O . GLY A 1 138 ? 16.322 -43.639 -32.835 1.00 50.59 138 GLY A O 1
ATOM 1069 N N . GLY A 1 139 ? 16.984 -41.873 -31.618 1.00 41.34 139 GLY A N 1
ATOM 1070 C CA . GLY A 1 139 ? 16.206 -40.856 -32.298 1.00 41.34 139 GLY A CA 1
ATOM 1071 C C . GLY A 1 139 ? 16.836 -39.512 -31.979 1.00 41.34 139 GLY A C 1
ATOM 1072 O O . GLY A 1 139 ? 17.017 -39.176 -30.810 1.00 41.34 139 GLY A O 1
ATOM 1073 N N . LEU A 1 140 ? 17.213 -38.767 -33.015 1.00 51.66 140 LEU A N 1
ATOM 1074 C CA . LEU A 1 140 ? 17.607 -37.363 -32.934 1.00 51.66 140 LEU A CA 1
ATOM 1075 C C . LEU A 1 140 ? 16.394 -36.538 -32.474 1.00 51.66 140 LEU A C 1
ATOM 1077 O O . LEU A 1 140 ? 15.710 -35.895 -33.263 1.00 51.66 140 LEU A O 1
ATOM 1081 N N . PHE A 1 141 ? 16.103 -36.591 -31.178 1.00 45.12 141 PHE A N 1
ATOM 1082 C CA . PHE A 1 141 ? 15.212 -35.654 -30.520 1.00 45.12 141 PHE A CA 1
ATOM 1083 C C . PHE A 1 141 ? 16.039 -34.426 -30.170 1.00 45.12 141 PHE A C 1
ATOM 1085 O O . PHE A 1 141 ? 17.006 -34.504 -29.411 1.00 45.12 141 PHE A O 1
ATOM 1092 N N . PHE A 1 142 ? 15.659 -33.280 -30.730 1.00 46.16 142 PHE A N 1
ATOM 1093 C CA . PHE A 1 142 ? 16.072 -31.989 -30.205 1.00 46.16 142 PHE A CA 1
ATOM 1094 C C . PHE A 1 142 ? 15.738 -31.975 -28.713 1.00 46.16 142 PHE A C 1
ATOM 1096 O O . PHE A 1 142 ? 14.569 -31.945 -28.329 1.00 46.16 142 PHE A O 1
ATOM 1103 N N . ALA A 1 143 ? 16.772 -32.067 -27.877 1.00 44.34 143 ALA A N 1
ATOM 1104 C CA . ALA A 1 143 ? 16.654 -31.989 -26.436 1.00 44.34 143 ALA A CA 1
ATOM 1105 C C . ALA A 1 143 ? 16.182 -30.578 -26.073 1.00 44.34 143 ALA A C 1
ATOM 1107 O O . ALA A 1 143 ? 16.981 -29.678 -25.810 1.00 44.34 143 ALA A O 1
ATOM 1108 N N . LEU A 1 144 ? 14.863 -30.383 -26.062 1.00 49.97 144 LEU A N 1
ATOM 1109 C CA . LEU A 1 144 ? 14.223 -29.364 -25.251 1.00 49.97 144 LEU A CA 1
ATOM 1110 C C . LEU A 1 144 ? 14.638 -29.686 -23.820 1.00 49.97 144 LEU A C 1
ATOM 1112 O O . LEU A 1 144 ? 14.046 -30.548 -23.174 1.00 49.97 144 LEU A O 1
ATOM 1116 N N . ARG A 1 145 ? 15.730 -29.062 -23.359 1.00 43.91 145 ARG A N 1
ATOM 1117 C CA . ARG A 1 145 ? 16.126 -29.091 -21.955 1.00 43.91 145 ARG A CA 1
ATOM 1118 C C . ARG A 1 145 ? 14.869 -28.723 -21.170 1.00 43.91 145 ARG A C 1
ATOM 1120 O O . ARG A 1 145 ? 14.399 -27.596 -21.344 1.00 43.91 145 ARG A O 1
ATOM 1127 N N . PRO A 1 146 ? 14.303 -29.626 -20.349 1.00 45.50 146 PRO A N 1
ATOM 1128 C CA . PRO A 1 146 ? 13.280 -29.216 -19.412 1.00 45.50 146 PRO A CA 1
ATOM 1129 C C . PRO A 1 146 ? 13.936 -28.124 -18.576 1.00 45.50 146 PRO A C 1
ATOM 1131 O O . PRO A 1 146 ? 14.930 -28.366 -17.890 1.00 45.50 146 PRO A O 1
ATOM 1134 N N . SER A 1 147 ? 13.457 -26.892 -18.746 1.00 53.97 147 SER A N 1
ATOM 1135 C CA . SER A 1 147 ? 13.849 -25.758 -17.928 1.00 53.97 147 SER A CA 1
ATOM 1136 C C . SER A 1 147 ? 13.368 -26.086 -16.526 1.00 53.97 147 SER A C 1
ATOM 1138 O O . SER A 1 147 ? 12.238 -25.769 -16.165 1.00 53.97 147 SER A O 1
ATOM 1140 N N . ALA A 1 148 ? 14.194 -26.820 -15.781 1.00 44.81 148 ALA A N 1
ATOM 1141 C CA . ALA A 1 148 ? 13.971 -27.115 -14.386 1.00 44.81 148 ALA A CA 1
ATOM 1142 C C . ALA A 1 148 ? 13.819 -25.764 -13.699 1.00 44.81 148 ALA A C 1
ATOM 1144 O O . ALA A 1 148 ? 14.773 -24.986 -13.623 1.00 44.81 148 ALA A O 1
ATOM 1145 N N . SER A 1 149 ? 12.590 -25.456 -13.287 1.00 46.75 149 SER A N 1
ATOM 1146 C CA . SER A 1 149 ? 12.300 -24.306 -12.449 1.00 46.75 149 SER A CA 1
ATOM 1147 C C . SER A 1 149 ? 13.330 -24.320 -11.321 1.00 46.75 149 SER A C 1
ATOM 1149 O O . SER A 1 149 ? 13.485 -25.372 -10.688 1.00 46.75 149 SER A O 1
ATOM 1151 N N . PRO A 1 150 ? 14.081 -23.228 -11.093 1.00 57.84 150 PRO A N 1
ATOM 1152 C CA . PRO A 1 150 ? 15.053 -23.206 -10.013 1.00 57.84 150 PRO A CA 1
ATOM 1153 C C . PRO A 1 150 ? 14.341 -23.629 -8.722 1.00 57.84 150 PRO A C 1
ATOM 1155 O O . PRO A 1 150 ? 13.194 -23.214 -8.512 1.00 57.84 150 PRO A O 1
ATOM 1158 N N . PRO A 1 151 ? 14.960 -24.490 -7.895 1.00 54.81 151 PRO A N 1
ATOM 1159 C CA . PRO A 1 151 ? 14.333 -24.979 -6.678 1.00 54.81 151 PRO A CA 1
ATOM 1160 C C . PRO A 1 151 ? 13.848 -23.780 -5.864 1.00 54.81 151 PRO A C 1
ATOM 1162 O O . PRO A 1 151 ? 14.619 -22.864 -5.569 1.00 54.81 151 PRO A O 1
ATOM 1165 N N . VAL A 1 152 ? 12.548 -23.756 -5.559 1.00 49.81 152 VAL A N 1
ATOM 1166 C CA . VAL A 1 152 ? 11.976 -22.759 -4.657 1.00 49.81 152 VAL A CA 1
ATOM 1167 C C . VAL A 1 152 ? 12.669 -22.967 -3.322 1.00 49.81 152 VAL A C 1
ATOM 1169 O O . VAL A 1 152 ? 12.484 -23.987 -2.667 1.00 49.81 152 VAL A O 1
ATOM 1172 N N . ASP A 1 153 ? 13.526 -22.021 -2.967 1.00 47.03 153 ASP A N 1
ATOM 1173 C CA . ASP A 1 153 ? 14.318 -22.066 -1.752 1.00 47.03 153 ASP A CA 1
ATOM 1174 C C . ASP A 1 153 ? 13.393 -21.856 -0.543 1.00 47.03 153 ASP A C 1
ATOM 1176 O O . ASP A 1 153 ? 13.123 -20.736 -0.106 1.00 47.03 153 ASP A O 1
ATOM 1180 N N . THR A 1 154 ? 12.832 -22.956 -0.040 1.00 53.66 154 THR A N 1
ATOM 1181 C CA . THR A 1 154 ? 11.939 -22.997 1.125 1.00 53.66 154 THR A CA 1
ATOM 1182 C C . THR A 1 154 ? 12.682 -22.772 2.444 1.00 53.66 154 THR A C 1
ATOM 1184 O O . THR A 1 154 ? 12.057 -22.773 3.501 1.00 53.66 154 THR A O 1
ATOM 1187 N N . SER A 1 155 ? 14.001 -22.555 2.423 1.00 49.75 155 SER A N 1
ATOM 1188 C CA . SER A 1 155 ? 14.794 -22.306 3.633 1.00 49.75 155 SER A CA 1
ATOM 1189 C C . SER A 1 155 ? 14.504 -20.948 4.296 1.00 49.75 155 SER A C 1
ATOM 1191 O O . SER A 1 155 ? 14.853 -20.745 5.454 1.00 49.75 155 SER A O 1
ATOM 1193 N N . ALA A 1 156 ? 13.802 -20.037 3.612 1.00 56.91 156 ALA A N 1
ATOM 1194 C CA . ALA A 1 156 ? 13.485 -18.697 4.118 1.00 56.91 156 ALA A CA 1
ATOM 1195 C C . ALA A 1 156 ? 12.142 -18.588 4.878 1.00 56.91 156 ALA A C 1
ATOM 1197 O O . ALA A 1 156 ? 11.661 -17.478 5.123 1.00 56.91 156 ALA A O 1
ATOM 1198 N N . PHE A 1 157 ? 11.502 -19.707 5.242 1.00 57.28 157 PHE A N 1
ATOM 1199 C CA . PHE A 1 157 ? 10.325 -19.685 6.118 1.00 57.28 157 PHE A CA 1
ATOM 1200 C C . PHE A 1 157 ? 10.763 -19.561 7.577 1.00 57.28 157 PHE A C 1
ATOM 1202 O O . PHE A 1 157 ? 10.931 -20.548 8.289 1.00 57.28 157 PHE A O 1
ATOM 1209 N N . GLU A 1 158 ? 10.958 -18.325 8.025 1.00 65.75 158 GLU A N 1
ATOM 1210 C CA . GLU A 1 158 ? 11.222 -18.046 9.433 1.00 65.75 158 GLU A CA 1
ATOM 1211 C C . GLU A 1 158 ? 9.965 -18.315 10.272 1.00 65.75 158 GLU A C 1
ATOM 1213 O O . GLU A 1 158 ? 8.832 -18.044 9.855 1.00 65.75 158 GLU A O 1
ATOM 1218 N N . THR A 1 159 ? 10.169 -18.879 11.462 1.00 71.75 159 THR A N 1
ATOM 1219 C CA . THR A 1 159 ? 9.110 -19.161 12.430 1.00 71.75 159 THR A CA 1
ATOM 1220 C C . THR A 1 159 ? 8.300 -17.896 12.743 1.00 71.75 159 THR A C 1
ATOM 1222 O O . THR A 1 159 ? 8.862 -16.793 12.766 1.00 71.75 159 THR A O 1
ATOM 1225 N N . PRO A 1 160 ? 6.977 -18.021 12.980 1.00 73.31 160 PRO A N 1
ATOM 1226 C CA . PRO A 1 160 ? 6.148 -16.888 13.372 1.00 73.31 160 PRO A CA 1
ATOM 1227 C C . PRO A 1 160 ? 6.777 -16.181 14.570 1.00 73.31 160 PRO A C 1
ATOM 1229 O O . PRO A 1 160 ? 7.095 -16.813 15.575 1.00 73.31 160 PRO A O 1
ATOM 1232 N N . THR A 1 161 ? 6.982 -14.874 14.450 1.00 78.00 161 THR A N 1
ATOM 1233 C CA . THR A 1 161 ? 7.460 -14.062 15.565 1.00 78.00 161 THR A CA 1
ATOM 1234 C C . THR A 1 161 ? 6.229 -13.599 16.324 1.00 78.00 161 THR A C 1
ATOM 1236 O O . THR A 1 161 ? 5.473 -12.764 15.831 1.00 78.00 161 THR A O 1
ATOM 1239 N N . THR A 1 162 ? 5.974 -14.177 17.496 1.00 72.00 162 THR A N 1
ATOM 1240 C CA . THR A 1 162 ? 4.888 -13.713 18.363 1.00 72.00 162 THR A CA 1
ATOM 1241 C C . THR A 1 162 ? 5.210 -12.292 18.806 1.00 72.00 162 THR A C 1
ATOM 1243 O O . THR A 1 162 ? 6.202 -12.071 19.499 1.00 72.00 162 THR A O 1
ATOM 1246 N N . ALA A 1 163 ? 4.403 -11.325 18.376 1.00 65.25 163 ALA A N 1
ATOM 1247 C CA . ALA A 1 163 ? 4.467 -9.989 18.934 1.00 65.25 163 ALA A CA 1
ATOM 1248 C C . ALA A 1 163 ? 3.624 -9.966 20.213 1.00 65.25 163 ALA A C 1
ATOM 1250 O O . ALA A 1 163 ? 2.680 -10.742 20.350 1.00 65.25 163 ALA A O 1
ATOM 1251 N N . GLY A 1 164 ? 4.014 -9.145 21.185 1.00 64.81 164 GLY A N 1
ATOM 1252 C CA . GLY A 1 164 ? 3.381 -9.110 22.503 1.00 64.81 164 GLY A CA 1
ATOM 1253 C C . GLY A 1 164 ? 1.866 -8.859 22.471 1.00 64.81 164 GLY A C 1
ATOM 1254 O O . GLY A 1 164 ? 1.278 -8.493 21.453 1.00 64.81 164 GLY A O 1
ATOM 1255 N N . GLN A 1 165 ? 1.221 -9.060 23.620 1.00 73.19 165 GLN A N 1
ATOM 1256 C CA . GLN A 1 165 ? -0.201 -8.769 23.793 1.00 73.19 165 GLN A CA 1
ATOM 1257 C C . GLN A 1 165 ? -0.447 -7.255 23.675 1.00 73.19 165 GLN A C 1
ATOM 1259 O O . GLN A 1 165 ? 0.176 -6.473 24.390 1.00 73.19 165 GLN A O 1
ATOM 1264 N N . VAL A 1 166 ? -1.382 -6.853 22.811 1.00 73.62 166 VAL A N 1
ATOM 1265 C CA . VAL A 1 166 ? -1.765 -5.456 22.593 1.00 73.62 166 VAL A CA 1
ATOM 1266 C C . VAL A 1 166 ? -3.035 -5.160 23.392 1.00 73.62 166 VAL A C 1
ATOM 1268 O O . VAL A 1 166 ? -4.097 -5.725 23.122 1.00 73.62 166 VAL A O 1
ATOM 1271 N N . ARG A 1 167 ? -2.938 -4.276 24.390 1.00 73.12 167 ARG A N 1
ATOM 1272 C CA . ARG A 1 167 ? -4.081 -3.844 25.209 1.00 73.12 167 ARG A CA 1
ATOM 1273 C C . ARG A 1 167 ? -4.366 -2.372 24.959 1.00 73.12 167 ARG A C 1
ATOM 1275 O O . ARG A 1 167 ? -3.459 -1.556 25.082 1.00 73.12 167 ARG A O 1
ATOM 1282 N N . THR A 1 168 ? -5.614 -2.041 24.646 1.00 69.75 168 THR A N 1
ATOM 1283 C CA . THR A 1 168 ? -6.061 -0.646 24.572 1.00 69.75 168 THR A CA 1
ATOM 1284 C C . THR A 1 168 ? -6.579 -0.214 25.939 1.00 69.75 168 THR A C 1
ATOM 1286 O O . THR A 1 168 ? -7.351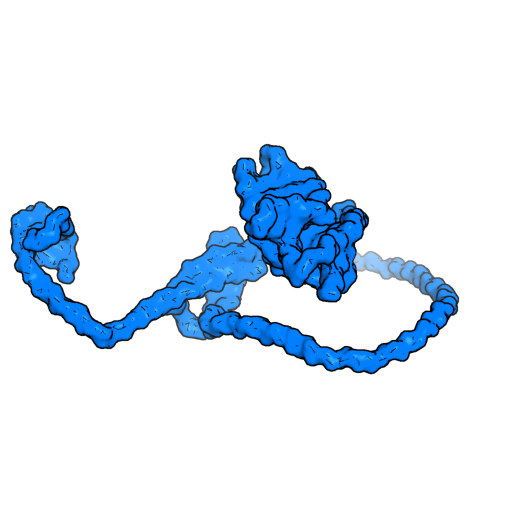 -0.952 26.554 1.00 69.75 168 THR A O 1
ATOM 1289 N N . GLY A 1 169 ? -6.155 0.953 26.427 1.00 67.94 169 GLY A N 1
ATOM 1290 C CA . GLY A 1 169 ? -6.651 1.513 27.686 1.00 67.94 169 GLY A CA 1
ATOM 1291 C C . GLY A 1 169 ? -8.162 1.776 27.661 1.00 67.94 169 GLY A C 1
ATOM 1292 O O . GLY A 1 169 ? -8.768 1.881 26.595 1.00 67.94 169 GLY A O 1
ATOM 1293 N N . ALA A 1 170 ? -8.770 1.884 28.844 1.00 60.03 170 ALA A N 1
ATOM 1294 C CA . ALA A 1 170 ? -10.191 2.186 29.025 1.00 60.03 170 ALA A CA 1
ATOM 1295 C C . ALA A 1 170 ? -10.490 3.668 28.716 1.00 60.03 170 ALA A C 1
ATOM 1297 O O . ALA A 1 170 ? -10.763 4.461 29.612 1.00 60.03 170 ALA A O 1
ATOM 1298 N N . GLN A 1 171 ? -10.390 4.063 27.448 1.00 61.88 171 GLN A N 1
ATOM 1299 C CA . GLN A 1 171 ? -10.888 5.349 26.963 1.00 61.88 171 GLN A CA 1
ATOM 1300 C C . GLN A 1 171 ? -12.253 5.156 26.300 1.00 61.88 171 GLN A C 1
ATOM 1302 O O . GLN A 1 171 ? -12.477 4.194 25.566 1.00 61.88 171 GLN A O 1
ATOM 1307 N N . LYS A 1 172 ? -13.151 6.121 26.534 1.00 65.44 172 LYS A N 1
ATOM 1308 C CA . LYS A 1 172 ? -14.551 6.138 26.072 1.00 65.44 172 LYS A CA 1
ATOM 1309 C C . LYS A 1 172 ? -14.694 6.049 24.543 1.00 65.44 172 LYS A C 1
ATOM 1311 O O . LYS A 1 172 ? -15.743 5.655 24.043 1.00 65.44 172 LYS A O 1
ATOM 1316 N N . GLN A 1 173 ? -13.629 6.376 23.811 1.00 71.75 173 GLN A N 1
ATOM 1317 C CA . GLN A 1 173 ? -13.493 6.133 22.382 1.00 71.75 173 GLN A CA 1
ATOM 1318 C C . GLN A 1 173 ? -12.025 5.830 22.071 1.00 71.75 173 GLN A C 1
ATOM 1320 O O . GLN A 1 173 ? -11.265 6.713 21.689 1.00 71.75 173 GLN A O 1
ATOM 1325 N N . ALA A 1 174 ? -11.605 4.582 22.297 1.00 71.62 174 ALA A N 1
ATOM 1326 C CA . ALA A 1 174 ? -10.217 4.195 22.074 1.00 71.62 174 ALA A CA 1
ATOM 1327 C C . ALA A 1 174 ? -9.794 4.496 20.617 1.00 71.62 174 ALA A C 1
ATOM 1329 O O . ALA A 1 174 ? -10.487 4.067 19.682 1.00 71.62 174 ALA A O 1
ATOM 1330 N N . PRO A 1 175 ? -8.674 5.210 20.397 1.00 85.25 175 PRO A N 1
ATOM 1331 C CA . PRO A 1 175 ? -8.199 5.525 19.057 1.00 85.25 175 PRO A CA 1
ATOM 1332 C C . PRO A 1 175 ? -7.973 4.251 18.238 1.00 85.25 175 PRO A C 1
ATOM 1334 O O . PRO A 1 175 ? -7.470 3.238 18.736 1.00 85.25 175 PRO A O 1
ATOM 1337 N N . LYS A 1 176 ? -8.362 4.277 16.959 1.00 90.12 176 LYS A N 1
ATOM 1338 C CA . LYS A 1 176 ? -8.194 3.114 16.078 1.00 90.12 176 LYS A CA 1
ATOM 1339 C C . LYS A 1 176 ? -6.698 2.817 15.895 1.00 90.12 176 LYS A C 1
ATOM 1341 O O . LYS A 1 176 ? -5.944 3.752 15.625 1.00 90.12 176 LYS A O 1
ATOM 1346 N N . PRO A 1 177 ? -6.261 1.551 16.012 1.00 93.44 177 PRO A N 1
ATOM 1347 C CA . PRO A 1 177 ? -4.883 1.170 15.721 1.00 93.44 177 PRO A CA 1
ATOM 1348 C C . PRO A 1 177 ? -4.472 1.570 14.301 1.00 93.44 177 PRO A C 1
ATOM 1350 O O . PRO A 1 177 ? -5.232 1.393 13.348 1.00 93.44 177 PRO A O 1
ATOM 1353 N N . GLN A 1 178 ? -3.259 2.089 14.161 1.00 94.88 178 GLN A N 1
ATOM 1354 C CA . GLN A 1 178 ? -2.646 2.490 12.901 1.00 94.88 178 GLN A CA 1
ATOM 1355 C C . GLN A 1 178 ? -1.383 1.666 12.652 1.00 94.88 178 GLN A C 1
ATOM 1357 O O . GLN A 1 178 ? -0.621 1.389 13.581 1.00 94.88 178 GLN A O 1
ATOM 1362 N N . ILE A 1 179 ? -1.165 1.270 11.398 1.00 95.31 179 ILE A N 1
ATOM 1363 C CA . ILE A 1 179 ? 0.075 0.634 10.946 1.00 95.31 179 ILE A CA 1
ATOM 1364 C C . ILE A 1 179 ? 0.859 1.660 10.139 1.00 95.31 179 ILE A C 1
ATOM 1366 O O . ILE A 1 179 ? 0.384 2.159 9.121 1.00 95.31 179 ILE A O 1
ATOM 1370 N N . HIS A 1 180 ? 2.084 1.916 10.574 1.00 95.88 180 HIS A N 1
ATOM 1371 C CA . HIS A 1 180 ? 3.060 2.720 9.862 1.00 95.88 180 HIS A CA 1
ATOM 1372 C C . HIS A 1 180 ? 4.198 1.825 9.386 1.00 95.88 180 HIS A C 1
ATOM 1374 O O . HIS A 1 180 ? 4.806 1.091 10.166 1.00 95.88 180 HIS A O 1
ATOM 1380 N N . ILE A 1 181 ? 4.478 1.876 8.089 1.00 95.25 181 ILE A N 1
ATOM 1381 C CA . ILE A 1 181 ? 5.585 1.168 7.461 1.00 95.25 181 ILE A CA 1
ATOM 1382 C C . ILE A 1 181 ? 6.567 2.149 6.830 1.00 95.25 181 ILE A C 1
ATOM 1384 O O . ILE A 1 181 ? 6.193 3.038 6.069 1.00 95.25 181 ILE A O 1
ATOM 1388 N N . GLN A 1 182 ? 7.841 1.911 7.113 1.00 95.50 182 GLN A N 1
ATOM 1389 C CA . GLN A 1 182 ? 8.980 2.561 6.491 1.00 95.50 182 GLN A CA 1
ATOM 1390 C C . GLN A 1 182 ? 9.795 1.503 5.759 1.00 95.50 182 GLN A C 1
ATOM 1392 O O . GLN A 1 182 ? 10.188 0.508 6.365 1.00 95.50 182 GLN A O 1
ATOM 1397 N N . ALA A 1 183 ? 10.054 1.685 4.466 1.00 95.88 183 ALA A N 1
ATOM 1398 C CA . ALA A 1 183 ? 10.823 0.736 3.666 1.00 95.88 183 ALA A CA 1
ATOM 1399 C C . ALA A 1 183 ? 11.844 1.451 2.771 1.00 95.88 183 ALA A C 1
ATOM 1401 O O . ALA A 1 183 ? 11.513 2.397 2.065 1.00 95.88 183 ALA A O 1
ATOM 1402 N N . VAL A 1 184 ? 13.085 0.962 2.766 1.00 95.56 184 VAL A N 1
ATOM 1403 C CA . VAL A 1 184 ? 14.198 1.464 1.947 1.00 95.56 184 VAL A CA 1
ATOM 1404 C C . VAL A 1 184 ? 14.827 0.287 1.212 1.00 95.56 184 VAL A C 1
ATOM 1406 O O . VAL A 1 184 ? 15.187 -0.710 1.839 1.00 95.56 184 VAL A O 1
ATOM 1409 N N . ASN A 1 185 ? 14.997 0.397 -0.110 1.00 95.44 185 ASN A N 1
ATOM 1410 C CA . ASN A 1 185 ? 15.599 -0.644 -0.956 1.00 95.44 185 ASN A CA 1
ATOM 1411 C C . ASN A 1 185 ? 14.836 -1.993 -0.985 1.00 95.44 185 ASN A C 1
ATOM 1413 O O . ASN A 1 185 ? 15.405 -3.013 -1.388 1.00 95.44 185 ASN A O 1
ATOM 1417 N N . TYR A 1 186 ? 13.549 -2.011 -0.622 1.00 95.56 186 TYR A N 1
ATOM 1418 C CA . TYR A 1 186 ? 12.681 -3.196 -0.666 1.00 95.56 186 TYR A CA 1
ATOM 1419 C C . TYR A 1 186 ? 11.433 -2.972 -1.509 1.00 95.56 186 TYR A C 1
ATOM 1421 O O . TYR A 1 186 ? 10.891 -1.877 -1.551 1.00 95.56 186 TYR A O 1
ATOM 1429 N N . ARG A 1 187 ? 10.910 -4.047 -2.094 1.00 96.38 187 ARG A N 1
ATOM 1430 C CA . ARG A 1 187 ? 9.513 -4.131 -2.537 1.00 96.38 187 ARG A CA 1
ATOM 1431 C C . ARG A 1 187 ? 8.795 -5.219 -1.765 1.00 96.38 187 ARG A C 1
ATOM 1433 O O . ARG A 1 187 ? 9.424 -6.205 -1.375 1.00 96.38 187 ARG A O 1
ATOM 1440 N N . GLY A 1 188 ? 7.494 -5.078 -1.598 1.00 96.50 188 GLY A N 1
ATOM 1441 C CA . GLY A 1 188 ? 6.730 -6.054 -0.851 1.00 96.50 188 GLY A CA 1
ATOM 1442 C C . GLY A 1 188 ? 5.276 -5.680 -0.666 1.00 96.50 188 GLY A C 1
ATOM 1443 O O . GLY A 1 188 ? 4.767 -4.730 -1.258 1.00 96.50 188 GLY A O 1
ATOM 1444 N N . ARG A 1 189 ? 4.609 -6.464 0.169 1.00 96.75 189 ARG A N 1
ATOM 1445 C CA . ARG A 1 189 ? 3.218 -6.257 0.550 1.00 96.75 189 ARG A CA 1
ATOM 1446 C C . ARG A 1 189 ? 2.993 -6.648 1.997 1.00 96.75 189 ARG A C 1
ATOM 1448 O O . ARG A 1 189 ? 3.679 -7.519 2.537 1.00 96.75 189 ARG A O 1
ATOM 1455 N N . VAL A 1 190 ? 2.007 -6.002 2.595 1.00 96.25 190 VAL A N 1
ATOM 1456 C CA . VAL A 1 190 ? 1.553 -6.250 3.957 1.00 96.25 190 VAL A CA 1
ATOM 1457 C C . VAL A 1 190 ? 0.133 -6.789 3.886 1.00 96.25 190 VAL A C 1
ATOM 1459 O O . VAL A 1 190 ? -0.732 -6.223 3.213 1.00 96.25 190 VAL A O 1
ATOM 1462 N N . LEU A 1 191 ? -0.094 -7.904 4.572 1.00 96.75 191 LEU A N 1
ATOM 1463 C CA . LEU A 1 191 ? -1.394 -8.532 4.707 1.00 96.75 191 LEU A CA 1
ATOM 1464 C C . LEU A 1 191 ? -1.791 -8.553 6.179 1.00 96.75 191 LEU A C 1
ATOM 1466 O O . LEU A 1 191 ? -1.000 -8.966 7.024 1.00 96.75 191 LEU A O 1
ATOM 1470 N N . LEU A 1 192 ? -3.022 -8.167 6.475 1.00 96.50 192 LEU A N 1
ATOM 1471 C CA . LEU A 1 192 ? -3.624 -8.293 7.793 1.00 96.50 192 LEU A CA 1
ATOM 1472 C C . LEU A 1 192 ? -4.755 -9.311 7.700 1.00 96.50 192 LEU A C 1
ATOM 1474 O O . LEU A 1 192 ? -5.653 -9.173 6.878 1.00 96.50 192 LEU A O 1
ATOM 1478 N N . ASN A 1 193 ? -4.676 -10.374 8.498 1.00 96.19 193 ASN A N 1
ATOM 1479 C CA . ASN A 1 193 ? -5.653 -11.468 8.503 1.00 96.19 193 ASN A CA 1
ATOM 1480 C C . ASN A 1 193 ? -5.885 -12.084 7.107 1.00 96.19 193 ASN A C 1
ATOM 1482 O O . ASN A 1 193 ? -6.971 -12.548 6.786 1.00 96.19 193 ASN A O 1
ATOM 1486 N N . GLY A 1 194 ? -4.844 -12.091 6.265 1.00 95.88 194 GLY A N 1
ATOM 1487 C CA . GLY A 1 194 ? -4.903 -12.591 4.887 1.00 95.88 194 GLY A CA 1
ATOM 1488 C C . GLY A 1 194 ? -5.377 -11.569 3.847 1.00 95.88 194 GLY A C 1
ATOM 1489 O O . GLY A 1 194 ? -5.174 -11.806 2.658 1.00 95.88 194 GLY A O 1
ATOM 1490 N N . GLN A 1 195 ? -5.918 -10.420 4.259 1.00 96.06 195 GLN A N 1
ATOM 1491 C CA . GLN A 1 195 ? -6.284 -9.329 3.359 1.00 96.06 195 GLN A CA 1
ATOM 1492 C C . GLN A 1 195 ? -5.080 -8.425 3.103 1.00 96.06 195 GLN A C 1
ATOM 1494 O O . GLN A 1 195 ? -4.425 -7.968 4.038 1.00 96.06 195 GLN A O 1
ATOM 1499 N N . GLN A 1 196 ? -4.778 -8.147 1.836 1.00 95.56 196 GLN A N 1
ATOM 1500 C CA . GLN A 1 196 ? -3.737 -7.185 1.486 1.00 95.56 196 GLN A CA 1
ATOM 1501 C C . GLN A 1 196 ? -4.205 -5.777 1.858 1.00 95.56 196 GLN A C 1
ATOM 1503 O O . GLN A 1 196 ? -5.118 -5.250 1.230 1.00 95.56 196 GLN A O 1
ATOM 1508 N N . ILE A 1 197 ? -3.550 -5.179 2.849 1.00 94.69 197 ILE A N 1
ATOM 1509 C CA . ILE A 1 197 ? -3.812 -3.793 3.247 1.00 94.69 197 ILE A CA 1
ATOM 1510 C C . ILE A 1 197 ? -2.922 -2.828 2.469 1.00 94.69 197 ILE A C 1
ATOM 1512 O O . ILE A 1 197 ? -3.326 -1.714 2.173 1.00 94.69 197 ILE A O 1
ATOM 1516 N N . PHE A 1 198 ? -1.720 -3.267 2.075 1.00 92.06 198 PHE A N 1
ATOM 1517 C CA . PHE A 1 198 ? -0.733 -2.340 1.542 1.00 92.06 198 PHE A CA 1
ATOM 1518 C C . PHE A 1 198 ? 0.343 -3.009 0.658 1.00 92.06 198 PHE A C 1
ATOM 1520 O O . PHE A 1 198 ? 0.689 -4.177 0.855 1.00 92.06 198 PHE A O 1
ATOM 1527 N N . VAL A 1 199 ? 0.889 -2.268 -0.320 1.00 94.44 199 VAL A N 1
ATOM 1528 C CA . VAL A 1 199 ? 1.988 -2.677 -1.222 1.00 94.44 199 VAL A CA 1
ATOM 1529 C C . VAL A 1 199 ? 3.018 -1.554 -1.296 1.00 94.44 199 VAL A C 1
ATOM 1531 O O . VAL A 1 199 ? 2.671 -0.437 -1.667 1.00 94.44 199 VAL A O 1
ATOM 1534 N N . PHE A 1 200 ? 4.286 -1.857 -1.014 1.00 93.56 200 PHE A N 1
ATOM 1535 C CA . PHE A 1 200 ? 5.391 -0.903 -1.131 1.00 93.56 200 PHE A CA 1
ATOM 1536 C C . PHE A 1 200 ? 6.348 -1.277 -2.256 1.00 93.56 200 PHE A C 1
ATOM 1538 O O . PHE A 1 200 ? 6.686 -2.445 -2.466 1.00 93.56 200 PHE A O 1
ATOM 1545 N N . GLU A 1 201 ? 6.861 -0.252 -2.925 1.00 91.12 201 GLU A N 1
ATOM 1546 C CA . GLU A 1 201 ? 7.947 -0.356 -3.891 1.00 91.12 201 GLU A CA 1
ATOM 1547 C C . GLU A 1 201 ? 8.981 0.728 -3.575 1.00 91.12 201 GLU A C 1
ATOM 1549 O O . GLU A 1 201 ? 8.923 1.841 -4.082 1.00 91.12 201 GLU A O 1
ATOM 1554 N N . GLY A 1 202 ? 9.919 0.403 -2.689 1.00 81.69 202 GLY A N 1
ATOM 1555 C CA . GLY A 1 202 ? 11.043 1.267 -2.359 1.00 81.69 202 GLY A CA 1
ATOM 1556 C C . GLY A 1 202 ? 11.977 1.425 -3.556 1.00 81.69 202 GLY A C 1
ATOM 1557 O O . GLY A 1 202 ? 12.399 0.440 -4.175 1.00 81.69 202 GLY A O 1
ATOM 1558 N N . GLU A 1 203 ? 12.298 2.676 -3.869 1.00 85.50 203 GLU A N 1
ATOM 1559 C CA . GLU A 1 203 ? 13.335 3.042 -4.832 1.00 85.50 203 GLU A CA 1
ATOM 1560 C C . GLU A 1 203 ? 14.721 2.981 -4.172 1.00 85.50 203 GLU A C 1
ATOM 1562 O O . GLU A 1 203 ? 14.848 2.839 -2.949 1.00 85.50 203 GLU A O 1
ATOM 1567 N N . LYS A 1 204 ? 15.772 3.073 -4.994 1.00 91.19 204 LYS A N 1
ATOM 1568 C CA . LYS A 1 204 ? 17.151 3.059 -4.511 1.00 91.19 204 LYS A CA 1
ATOM 1569 C C . LYS A 1 204 ? 17.384 4.223 -3.547 1.00 91.19 204 LYS A C 1
ATOM 1571 O O . LYS A 1 204 ? 17.265 5.376 -3.944 1.00 91.19 204 LYS A O 1
ATOM 1576 N N . ASP A 1 205 ? 17.727 3.888 -2.306 1.00 89.00 205 ASP A N 1
ATOM 1577 C CA . ASP A 1 205 ? 18.060 4.824 -1.225 1.00 89.00 205 ASP A CA 1
ATOM 1578 C C . ASP A 1 205 ? 16.963 5.867 -0.924 1.00 89.00 205 ASP A C 1
ATOM 1580 O O . ASP A 1 205 ? 17.221 6.895 -0.300 1.00 89.00 205 ASP A O 1
ATOM 1584 N N . ARG A 1 206 ? 15.715 5.583 -1.323 1.00 90.62 206 ARG A N 1
ATOM 1585 C CA . ARG A 1 206 ? 14.549 6.418 -1.026 1.00 90.62 206 ARG A CA 1
ATOM 1586 C C . ARG A 1 206 ? 13.716 5.779 0.074 1.00 90.62 206 ARG A C 1
ATOM 1588 O O . ARG A 1 206 ? 13.349 4.606 -0.018 1.00 90.62 206 ARG A O 1
ATOM 1595 N N . LEU A 1 207 ? 13.397 6.573 1.092 1.00 91.62 207 LEU A N 1
ATOM 1596 C CA . LEU A 1 207 ? 12.447 6.188 2.124 1.00 91.62 207 LEU A CA 1
ATOM 1597 C C . LEU A 1 207 ? 11.038 6.186 1.542 1.00 91.62 207 LEU A C 1
ATOM 1599 O O . LEU A 1 207 ? 10.540 7.209 1.075 1.00 91.62 207 LEU A O 1
ATOM 1603 N N . TYR A 1 208 ? 10.415 5.018 1.573 1.00 89.62 208 TYR A N 1
ATOM 1604 C CA . TYR A 1 208 ? 8.992 4.873 1.366 1.00 89.62 208 TYR A CA 1
ATOM 1605 C C . TYR A 1 208 ? 8.300 4.877 2.731 1.00 89.62 208 TYR A C 1
ATOM 1607 O O . TYR A 1 208 ? 8.667 4.079 3.593 1.00 89.62 208 TYR A O 1
ATOM 1615 N N . GLU A 1 209 ? 7.304 5.742 2.904 1.00 92.00 209 GLU A N 1
ATOM 1616 C CA . GLU A 1 209 ? 6.526 5.889 4.133 1.00 92.00 209 GLU A CA 1
ATOM 1617 C C . GLU A 1 209 ? 5.039 5.731 3.820 1.00 92.00 209 GLU A C 1
ATOM 1619 O O . GLU A 1 209 ? 4.535 6.301 2.850 1.00 92.00 209 GLU A O 1
ATOM 1624 N N . HIS A 1 210 ? 4.336 4.933 4.620 1.00 90.44 210 HIS A N 1
ATOM 1625 C CA . HIS A 1 210 ? 2.892 4.789 4.504 1.00 90.44 210 HIS A CA 1
ATOM 1626 C C . HIS A 1 210 ? 2.243 4.551 5.858 1.00 90.44 210 HIS A C 1
ATOM 1628 O O . HIS A 1 210 ? 2.769 3.810 6.692 1.00 90.44 210 HIS A O 1
ATOM 1634 N N . LEU A 1 211 ? 1.079 5.170 6.026 1.00 90.12 211 LEU A N 1
ATOM 1635 C CA . LEU A 1 211 ? 0.255 5.126 7.217 1.00 90.12 211 LEU A CA 1
ATOM 1636 C C . LEU A 1 211 ? -1.155 4.694 6.824 1.00 90.12 211 LEU A C 1
ATOM 1638 O O . LEU A 1 211 ? -1.763 5.318 5.954 1.00 90.12 211 LEU A O 1
ATOM 1642 N N . ASP A 1 212 ? -1.674 3.665 7.490 1.00 90.50 212 ASP A N 1
ATOM 1643 C CA . ASP A 1 212 ? -3.045 3.202 7.289 1.00 90.50 212 ASP A CA 1
ATOM 1644 C C . ASP A 1 212 ? -3.718 2.820 8.612 1.00 90.50 212 ASP A C 1
ATOM 1646 O O . ASP A 1 212 ? -3.065 2.478 9.603 1.00 90.50 212 ASP A O 1
ATOM 1650 N N . THR A 1 213 ? -5.048 2.862 8.626 1.00 90.94 213 THR A N 1
ATOM 1651 C CA . THR A 1 213 ? -5.851 2.393 9.756 1.00 90.94 213 THR A CA 1
ATOM 1652 C C . THR A 1 213 ? -5.953 0.873 9.718 1.00 90.94 213 THR A C 1
ATOM 1654 O O . THR A 1 213 ? -6.488 0.287 8.778 1.00 90.94 213 THR A O 1
ATOM 1657 N N . ALA A 1 214 ? -5.493 0.210 10.775 1.00 90.94 214 ALA A N 1
ATOM 1658 C CA . ALA A 1 214 ? -5.552 -1.238 10.878 1.00 90.94 214 ALA A CA 1
ATOM 1659 C C . ALA A 1 214 ? -6.933 -1.700 11.351 1.00 90.94 214 ALA A C 1
ATOM 1661 O O . ALA A 1 214 ? -7.371 -1.386 12.459 1.00 90.94 214 ALA A O 1
ATOM 1662 N N . GLN A 1 215 ? -7.605 -2.510 10.535 1.00 93.81 215 GLN A N 1
ATOM 1663 C CA . GLN A 1 215 ? -8.863 -3.158 10.910 1.00 93.81 215 GLN A CA 1
ATOM 1664 C C . GLN A 1 215 ? -8.582 -4.422 11.736 1.00 93.81 215 GLN A C 1
ATOM 1666 O O . GLN A 1 215 ? -8.698 -5.545 11.246 1.00 93.81 215 GLN A O 1
ATOM 1671 N N . LEU A 1 216 ? -8.145 -4.237 12.986 1.00 93.38 216 LEU A N 1
ATOM 1672 C CA . LEU A 1 216 ? -7.934 -5.348 13.917 1.00 93.38 216 LEU A CA 1
ATOM 1673 C C . LEU A 1 216 ? -9.277 -5.895 14.413 1.00 93.38 216 LEU A C 1
ATOM 1675 O O . LEU A 1 216 ? -10.159 -5.135 14.813 1.00 93.38 216 LEU A O 1
ATOM 1679 N N . VAL A 1 217 ? -9.412 -7.221 14.429 1.00 94.44 217 VAL A N 1
ATOM 1680 C CA . VAL A 1 217 ? -10.551 -7.904 15.057 1.00 94.44 217 VAL A CA 1
ATOM 1681 C C . VAL A 1 217 ? -10.244 -8.199 16.528 1.00 94.44 217 VAL A C 1
ATOM 1683 O O . VAL A 1 217 ? -9.077 -8.407 16.866 1.00 94.44 217 VAL A O 1
ATOM 1686 N N . PRO A 1 218 ? -11.240 -8.231 17.431 1.00 93.50 218 PRO A N 1
ATOM 1687 C CA . PRO A 1 218 ? -11.019 -8.681 18.804 1.00 93.50 218 PRO A CA 1
ATOM 1688 C C . PRO A 1 218 ? -10.441 -10.106 18.838 1.00 93.50 218 PRO A C 1
ATOM 1690 O O . PRO A 1 218 ? -10.972 -11.006 18.190 1.00 93.50 218 PRO A O 1
ATOM 1693 N N . GLY A 1 219 ? -9.373 -10.315 19.610 1.00 94.50 219 GLY A N 1
ATOM 1694 C CA . GLY A 1 219 ? -8.635 -11.577 19.691 1.00 94.50 219 GLY A CA 1
ATOM 1695 C C . GLY A 1 219 ? -7.375 -11.594 18.823 1.00 94.50 219 GLY A C 1
ATOM 1696 O O . GLY A 1 219 ? -6.672 -10.588 18.702 1.00 94.50 219 GLY A O 1
ATOM 1697 N N . ASP A 1 220 ? -7.061 -12.753 18.249 1.00 95.06 220 ASP A N 1
ATOM 1698 C CA . ASP A 1 220 ? -5.819 -12.957 17.507 1.00 95.06 220 ASP A CA 1
ATOM 1699 C C . ASP A 1 220 ? -5.914 -12.431 16.072 1.00 95.06 220 ASP A C 1
ATOM 1701 O O . ASP A 1 220 ? -6.810 -12.773 15.302 1.00 95.06 220 ASP A O 1
ATOM 1705 N N . ASN A 1 221 ? -4.925 -11.633 15.695 1.00 95.75 221 ASN A N 1
ATOM 1706 C CA . ASN A 1 221 ? -4.719 -11.099 14.363 1.00 95.75 221 ASN A CA 1
ATOM 1707 C C . ASN A 1 221 ? -3.365 -11.569 13.835 1.00 95.75 221 ASN A C 1
ATOM 1709 O O . ASN A 1 221 ? -2.408 -11.792 14.582 1.00 95.75 221 ASN A O 1
ATOM 1713 N N . ARG A 1 222 ? -3.269 -11.685 12.514 1.00 96.25 222 ARG A N 1
ATOM 1714 C CA . ARG A 1 222 ? -2.064 -12.119 11.816 1.00 96.25 222 ARG A CA 1
ATOM 1715 C C . ARG A 1 222 ? -1.614 -11.043 10.842 1.00 96.25 222 ARG A C 1
ATOM 1717 O O . ARG A 1 222 ? -2.215 -10.882 9.782 1.00 96.25 222 ARG A O 1
ATOM 1724 N N . LEU A 1 223 ? -0.521 -10.364 11.168 1.00 96.31 223 LEU A N 1
ATOM 1725 C CA . LEU A 1 223 ? 0.142 -9.426 10.270 1.00 96.31 223 LEU A CA 1
ATOM 1726 C C . LEU A 1 223 ? 1.258 -10.158 9.521 1.00 96.31 223 LEU A C 1
ATOM 1728 O O . LEU A 1 223 ? 2.176 -10.705 10.127 1.00 96.31 223 LEU A O 1
ATOM 1732 N N . MET A 1 224 ? 1.185 -10.202 8.199 1.00 96.75 224 MET A N 1
ATOM 1733 C CA . MET A 1 224 ? 2.166 -10.868 7.352 1.00 96.75 224 MET A CA 1
ATOM 1734 C C . MET A 1 224 ? 2.831 -9.862 6.423 1.00 96.75 224 MET A C 1
ATOM 1736 O O . MET A 1 224 ? 2.155 -9.101 5.740 1.00 96.75 224 MET A O 1
ATOM 1740 N N . VAL A 1 225 ? 4.159 -9.885 6.374 1.00 96.50 225 VAL A N 1
ATOM 1741 C CA . VAL A 1 225 ? 4.961 -9.016 5.511 1.00 96.50 225 VAL A CA 1
ATOM 1742 C C . VAL A 1 225 ? 5.754 -9.894 4.563 1.00 96.50 225 VAL A C 1
ATOM 1744 O O . VAL A 1 225 ? 6.585 -10.696 4.992 1.00 96.50 225 VAL A O 1
ATOM 1747 N N . GLU A 1 226 ? 5.493 -9.744 3.272 1.00 96.38 226 GLU A N 1
ATOM 1748 C CA . GLU A 1 226 ? 6.257 -10.376 2.201 1.00 96.38 226 GLU A CA 1
ATOM 1749 C C . GLU A 1 226 ? 7.137 -9.318 1.555 1.00 96.38 226 GLU A C 1
ATOM 1751 O O . GLU A 1 226 ? 6.633 -8.286 1.115 1.00 96.38 226 GLU A O 1
ATOM 1756 N N . TYR A 1 227 ? 8.446 -9.552 1.508 1.00 96.31 227 TYR A N 1
ATOM 1757 C CA . TYR A 1 227 ? 9.398 -8.547 1.053 1.00 96.31 227 TYR A CA 1
ATOM 1758 C C . TYR A 1 227 ? 10.575 -9.154 0.297 1.00 96.31 227 TYR A C 1
ATOM 1760 O O . TYR A 1 227 ? 10.981 -10.301 0.500 1.00 96.31 227 TYR A O 1
ATOM 1768 N N . HIS A 1 228 ? 11.132 -8.342 -0.593 1.00 95.38 228 HIS A N 1
ATOM 1769 C CA . HIS A 1 228 ? 12.285 -8.674 -1.406 1.00 95.38 228 HIS A CA 1
ATOM 1770 C C . HIS A 1 228 ? 13.131 -7.424 -1.645 1.00 95.38 228 HIS A C 1
ATOM 1772 O O . HIS A 1 228 ? 12.623 -6.395 -2.104 1.00 95.38 228 HIS A O 1
ATOM 1778 N N . ARG A 1 229 ? 14.422 -7.512 -1.333 1.00 95.31 229 ARG A N 1
ATOM 1779 C CA . ARG A 1 229 ? 15.406 -6.457 -1.556 1.00 95.31 229 ARG A CA 1
ATOM 1780 C C . ARG A 1 229 ? 15.531 -6.206 -3.052 1.00 95.31 229 ARG A C 1
ATOM 1782 O O . ARG A 1 229 ? 15.665 -7.135 -3.840 1.00 95.31 229 ARG A O 1
ATOM 1789 N N . ARG A 1 230 ? 15.466 -4.940 -3.455 1.00 93.31 230 ARG A N 1
ATOM 1790 C CA . ARG A 1 230 ? 15.557 -4.538 -4.866 1.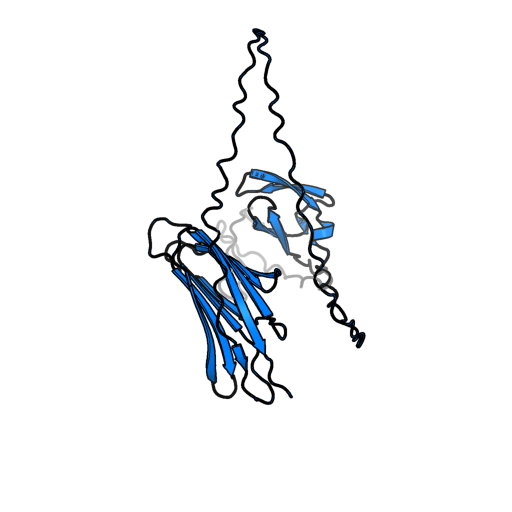00 93.31 230 ARG A CA 1
ATOM 1791 C C . ARG A 1 230 ? 16.963 -4.169 -5.305 1.00 93.31 230 ARG A C 1
ATOM 1793 O O . ARG A 1 230 ? 17.302 -4.371 -6.466 1.00 93.31 230 ARG A O 1
ATOM 1800 N N . HIS A 1 231 ? 17.748 -3.597 -4.400 1.00 90.81 231 HIS A N 1
ATOM 1801 C CA . HIS A 1 231 ? 19.053 -3.031 -4.717 1.00 90.81 231 HIS A CA 1
ATOM 1802 C C . HIS A 1 231 ? 20.121 -3.643 -3.815 1.00 90.81 231 HIS A C 1
ATOM 1804 O O . HIS A 1 231 ? 19.967 -3.663 -2.595 1.00 90.81 231 HIS A O 1
ATOM 1810 N N . ALA A 1 232 ? 21.199 -4.144 -4.425 1.00 90.06 232 ALA A N 1
ATOM 1811 C CA . ALA A 1 232 ? 22.342 -4.715 -3.709 1.00 90.06 232 ALA A CA 1
ATOM 1812 C C . ALA A 1 232 ? 23.193 -3.641 -3.005 1.00 90.06 232 ALA A C 1
ATOM 1814 O O . ALA A 1 232 ? 23.825 -3.915 -1.989 1.00 90.06 232 ALA A O 1
ATOM 1815 N N . SER A 1 233 ? 23.185 -2.411 -3.526 1.00 89.50 233 SER A N 1
ATOM 1816 C CA . SER A 1 233 ? 23.782 -1.235 -2.888 1.00 89.50 233 SER A CA 1
ATOM 1817 C C . SER A 1 233 ? 22.791 -0.557 -1.939 1.00 89.50 233 SER A C 1
ATOM 1819 O O . SER A 1 233 ? 21.586 -0.633 -2.172 1.00 89.50 233 SER A O 1
ATOM 1821 N N . GLY A 1 234 ? 23.305 0.163 -0.942 1.00 89.12 234 GLY A N 1
ATOM 1822 C CA . GLY A 1 234 ? 22.498 0.898 0.034 1.00 89.12 234 GLY A CA 1
ATOM 1823 C C . GLY A 1 234 ? 22.201 0.082 1.291 1.00 89.12 234 GLY A C 1
ATOM 1824 O O . GLY A 1 234 ? 22.377 -1.138 1.303 1.00 89.12 234 GLY A O 1
ATOM 1825 N N . ALA A 1 235 ? 21.766 0.759 2.355 1.00 92.06 235 ALA A N 1
ATOM 1826 C CA . ALA A 1 235 ? 21.379 0.127 3.614 1.00 92.06 235 ALA A CA 1
ATOM 1827 C C . ALA A 1 235 ? 19.905 -0.311 3.530 1.00 92.06 235 ALA A C 1
ATOM 1829 O O . ALA A 1 235 ? 19.018 0.545 3.548 1.00 92.06 235 ALA A O 1
ATOM 1830 N N . PRO A 1 236 ? 19.601 -1.613 3.381 1.00 94.25 236 PRO A N 1
ATOM 1831 C CA . PRO A 1 236 ? 18.225 -2.058 3.263 1.00 94.25 236 PRO A CA 1
ATOM 1832 C C . PRO A 1 236 ? 17.565 -2.037 4.646 1.00 94.25 236 PRO A C 1
ATOM 1834 O O . PRO A 1 236 ? 18.096 -2.589 5.614 1.00 94.25 236 PRO A O 1
ATOM 1837 N N . HIS A 1 237 ? 16.388 -1.427 4.746 1.00 94.44 237 HIS A N 1
ATOM 1838 C CA . HIS A 1 237 ? 15.663 -1.340 6.009 1.00 94.44 237 HIS A CA 1
ATOM 1839 C C . HIS A 1 237 ? 14.151 -1.434 5.800 1.00 94.44 237 HIS A C 1
ATOM 1841 O O . HIS A 1 237 ? 13.619 -0.790 4.899 1.00 94.44 237 HIS A O 1
ATOM 1847 N N . ILE A 1 238 ? 13.462 -2.218 6.633 1.00 95.50 238 ILE A N 1
ATOM 1848 C CA . ILE A 1 238 ? 12.013 -2.101 6.827 1.00 95.50 238 ILE A CA 1
ATOM 1849 C C . ILE A 1 238 ? 11.756 -1.912 8.322 1.00 95.50 238 ILE A C 1
ATOM 1851 O O . ILE A 1 238 ? 12.207 -2.740 9.117 1.00 95.50 238 ILE A O 1
ATOM 1855 N N . SER A 1 239 ? 11.023 -0.867 8.696 1.00 96.31 239 SER A N 1
ATOM 1856 C CA . SER A 1 239 ? 10.448 -0.688 10.032 1.00 96.31 239 SER A CA 1
ATOM 1857 C C . SER A 1 239 ? 8.930 -0.725 9.919 1.00 96.31 239 SER A C 1
ATOM 1859 O O . SER A 1 239 ? 8.347 -0.125 9.017 1.00 96.31 239 SER A O 1
ATOM 1861 N N . LEU A 1 240 ? 8.294 -1.478 10.809 1.00 95.88 240 LEU A N 1
ATOM 1862 C CA . LEU A 1 240 ? 6.848 -1.556 10.936 1.00 95.88 240 LEU A CA 1
ATOM 1863 C C . LEU A 1 240 ? 6.477 -1.188 12.363 1.00 95.88 240 LEU A C 1
ATOM 1865 O O . LEU A 1 240 ? 6.950 -1.822 13.303 1.00 95.88 240 LEU A O 1
ATOM 1869 N N . LYS A 1 241 ? 5.600 -0.205 12.515 1.00 96.50 241 LYS A N 1
ATOM 1870 C CA . LYS A 1 241 ? 5.084 0.252 13.800 1.00 96.50 241 LYS A CA 1
ATOM 1871 C C . LYS A 1 241 ? 3.577 0.083 13.813 1.00 96.50 241 LYS A C 1
ATOM 1873 O O . LYS A 1 241 ? 2.895 0.509 12.886 1.00 96.50 241 LYS A O 1
ATOM 1878 N N . LEU A 1 242 ? 3.068 -0.538 14.866 1.00 95.12 242 LEU A N 1
ATOM 1879 C CA . LEU A 1 242 ? 1.651 -0.548 15.196 1.00 95.12 242 LEU A CA 1
ATOM 1880 C C . LEU A 1 242 ? 1.477 0.361 16.410 1.00 95.12 242 LEU A C 1
ATOM 1882 O O . LEU A 1 242 ? 2.076 0.104 17.455 1.00 95.12 242 LEU A O 1
ATOM 1886 N N . TYR A 1 243 ? 0.687 1.417 16.283 1.00 94.62 243 TYR A N 1
ATOM 1887 C CA . TYR A 1 243 ? 0.448 2.369 17.367 1.00 94.62 243 TYR A CA 1
ATOM 1888 C C . TYR A 1 243 ? -1.008 2.827 17.387 1.00 94.62 243 TYR A C 1
ATOM 1890 O O . TYR A 1 243 ? -1.781 2.541 16.475 1.00 94.62 243 TYR A O 1
ATOM 1898 N N . GLN A 1 244 ? -1.399 3.514 18.450 1.00 92.94 244 GLN A N 1
ATOM 1899 C CA . GLN A 1 244 ? -2.639 4.275 18.521 1.00 92.94 244 GLN A CA 1
ATOM 1900 C C . GLN A 1 244 ? -2.284 5.739 18.737 1.00 92.94 244 GLN A C 1
ATOM 1902 O O . GLN A 1 244 ? -1.351 6.033 19.480 1.00 92.94 244 GLN A O 1
ATOM 1907 N N . PHE A 1 245 ? -3.007 6.639 18.079 1.00 90.81 245 PHE A N 1
ATOM 1908 C CA . PHE A 1 245 ? -2.795 8.075 18.215 1.00 90.81 245 PHE A CA 1
ATOM 1909 C C . PHE A 1 245 ? -4.058 8.722 18.764 1.00 90.81 245 PHE A C 1
ATOM 1911 O O . PHE A 1 245 ? -5.112 8.660 18.124 1.00 90.81 245 PHE A O 1
ATOM 1918 N N . ASP A 1 246 ? -3.951 9.295 19.957 1.00 89.00 246 ASP A N 1
ATOM 1919 C CA . ASP A 1 246 ? -5.014 10.079 20.569 1.00 89.00 246 ASP A CA 1
ATOM 1920 C C . ASP A 1 246 ? -4.931 11.514 20.031 1.00 89.00 246 ASP A C 1
ATOM 1922 O O . ASP A 1 246 ? -3.988 12.250 20.309 1.00 89.00 246 ASP A O 1
ATOM 1926 N N . TRP A 1 247 ? -5.910 11.903 19.213 1.00 85.00 247 TRP A N 1
ATOM 1927 C CA . TRP A 1 247 ? -5.940 13.225 18.582 1.00 85.00 247 TRP A CA 1
ATOM 1928 C C . TRP A 1 247 ? -6.284 14.357 19.555 1.00 85.00 247 TRP A C 1
ATOM 1930 O O . TRP A 1 247 ? -6.029 15.513 19.225 1.00 85.00 247 TRP A O 1
ATOM 1940 N N . GLU A 1 248 ? -6.858 14.055 20.723 1.00 88.62 248 GLU A N 1
ATOM 1941 C CA . GLU A 1 248 ? -7.179 15.068 21.733 1.00 88.62 248 GLU A CA 1
ATOM 1942 C C . GLU A 1 248 ? -5.935 15.441 22.541 1.00 88.62 248 GLU A C 1
ATOM 1944 O O . GLU A 1 248 ? -5.682 16.621 22.787 1.00 88.62 248 GLU A O 1
ATOM 1949 N N . THR A 1 249 ? -5.137 14.441 22.927 1.00 91.12 249 THR A N 1
ATOM 1950 C CA . THR A 1 249 ? -3.921 14.634 23.734 1.00 91.12 249 THR A CA 1
ATOM 1951 C C . THR A 1 249 ? -2.651 14.789 22.894 1.00 91.12 249 THR A C 1
ATOM 1953 O O . THR A 1 249 ? -1.659 15.336 23.376 1.00 91.12 249 THR A O 1
ATOM 1956 N N . GLY A 1 250 ? -2.666 14.325 21.641 1.00 91.19 250 GLY A N 1
ATOM 1957 C CA . GLY A 1 250 ? -1.486 14.216 20.781 1.00 91.19 250 GLY A CA 1
ATOM 1958 C C . GLY A 1 250 ? -0.545 13.071 21.172 1.00 91.19 250 GLY A C 1
ATOM 1959 O O . GLY A 1 250 ? 0.596 13.037 20.709 1.00 91.19 250 GLY A O 1
ATOM 1960 N N . GLU A 1 251 ? -0.984 12.157 22.042 1.00 92.88 251 GLU A N 1
ATOM 1961 C CA . GLU A 1 251 ? -0.159 11.064 22.554 1.00 92.88 251 GLU A CA 1
ATOM 1962 C C . GLU A 1 251 ? -0.148 9.857 21.596 1.00 92.88 251 GLU A C 1
ATOM 1964 O O . GLU A 1 251 ? -1.190 9.353 21.165 1.00 92.88 251 GLU A O 1
ATOM 1969 N N . GLU A 1 252 ? 1.053 9.357 21.281 1.00 93.12 252 GLU A N 1
ATOM 1970 C CA . GLU A 1 252 ? 1.258 8.113 20.532 1.00 93.12 252 GLU A CA 1
ATOM 1971 C C . GLU A 1 252 ? 1.489 6.945 21.501 1.00 93.12 252 GLU A C 1
ATOM 1973 O O . GLU A 1 252 ? 2.537 6.837 22.139 1.00 93.12 252 GLU A O 1
ATOM 1978 N N . THR A 1 253 ? 0.540 6.011 21.563 1.00 92.00 253 THR A N 1
ATOM 1979 C CA . THR A 1 253 ? 0.702 4.754 22.302 1.00 92.00 253 THR A CA 1
ATOM 1980 C C . THR A 1 253 ? 1.217 3.664 21.369 1.00 92.00 253 THR A C 1
ATOM 1982 O O . THR A 1 253 ? 0.483 3.128 20.535 1.00 92.00 253 THR A O 1
ATOM 1985 N N . ARG A 1 254 ? 2.490 3.294 21.515 1.00 93.56 254 ARG A N 1
ATOM 1986 C CA . ARG A 1 254 ? 3.104 2.224 20.719 1.00 93.56 254 ARG A CA 1
ATOM 1987 C C . ARG A 1 254 ? 2.619 0.849 21.178 1.00 93.56 254 ARG A C 1
ATOM 1989 O O . ARG A 1 254 ? 2.818 0.469 22.327 1.00 93.56 254 ARG A O 1
ATOM 1996 N N . LEU A 1 255 ? 2.043 0.080 20.256 1.00 90.81 255 LEU A N 1
ATOM 1997 C CA . LEU A 1 255 ? 1.537 -1.271 20.513 1.00 90.81 255 LEU A CA 1
ATOM 1998 C C . LEU A 1 255 ? 2.575 -2.340 20.160 1.00 90.81 255 LEU A C 1
ATOM 2000 O O . LEU A 1 255 ? 2.742 -3.311 20.893 1.00 90.81 255 LEU A O 1
ATOM 2004 N N . ALA A 1 256 ? 3.270 -2.167 19.034 1.00 93.19 256 ALA A N 1
ATOM 2005 C CA . ALA A 1 256 ? 4.350 -3.047 18.606 1.00 93.19 256 ALA A CA 1
ATOM 2006 C C . ALA A 1 256 ? 5.282 -2.358 17.595 1.00 93.19 256 ALA A C 1
ATOM 2008 O O . ALA A 1 256 ? 4.886 -1.418 16.906 1.00 93.19 256 ALA A O 1
ATOM 2009 N N . ASP A 1 257 ? 6.520 -2.841 17.506 1.00 95.06 257 ASP A N 1
ATOM 2010 C CA . ASP A 1 257 ? 7.555 -2.329 16.604 1.00 95.06 257 ASP A CA 1
ATOM 2011 C C . ASP A 1 257 ? 8.413 -3.492 16.107 1.00 95.06 257 ASP A C 1
ATOM 2013 O O . ASP A 1 257 ? 8.877 -4.321 16.898 1.00 95.06 257 ASP A O 1
ATOM 2017 N N . TRP A 1 258 ? 8.609 -3.570 14.796 1.00 95.44 258 TRP A N 1
ATOM 2018 C CA . TRP A 1 258 ? 9.419 -4.595 14.160 1.00 95.44 258 TRP A CA 1
ATOM 2019 C C . TRP A 1 258 ? 10.375 -3.976 13.160 1.00 95.44 258 TRP A C 1
ATOM 2021 O O . TRP A 1 258 ? 10.036 -3.066 12.407 1.00 95.44 258 TRP A O 1
ATOM 2031 N N . THR A 1 259 ? 11.574 -4.544 13.097 1.00 96.06 259 THR A N 1
ATOM 2032 C CA . THR A 1 259 ? 12.583 -4.184 12.105 1.00 96.06 259 THR A CA 1
ATOM 2033 C C . THR A 1 259 ? 13.005 -5.421 11.327 1.00 96.06 259 THR A C 1
ATOM 2035 O O . THR A 1 259 ? 13.329 -6.450 11.917 1.00 96.06 259 THR A O 1
ATOM 2038 N N . LEU A 1 260 ? 13.043 -5.310 9.999 1.00 94.38 260 LEU A N 1
ATOM 2039 C CA . LEU A 1 260 ? 13.479 -6.365 9.088 1.00 94.38 260 LEU A CA 1
ATOM 2040 C C . LEU A 1 260 ? 14.689 -5.888 8.279 1.00 94.38 260 LEU A C 1
ATOM 2042 O O . LEU A 1 260 ? 14.708 -4.769 7.761 1.00 94.38 260 LEU A O 1
ATOM 2046 N N . ARG A 1 261 ? 15.713 -6.744 8.184 1.00 93.19 261 ARG A N 1
ATOM 2047 C CA . ARG A 1 261 ? 16.974 -6.462 7.466 1.00 93.19 261 ARG A CA 1
ATOM 2048 C C . ARG A 1 261 ? 17.410 -7.579 6.504 1.00 93.19 261 ARG A C 1
ATOM 2050 O O . ARG A 1 261 ? 18.448 -7.447 5.865 1.00 93.19 261 ARG A O 1
ATOM 2057 N N . ASN A 1 262 ? 16.640 -8.664 6.401 1.00 92.00 262 ASN A N 1
ATOM 2058 C CA . ASN A 1 262 ? 16.978 -9.826 5.570 1.00 92.00 262 ASN A CA 1
ATOM 2059 C C . ASN A 1 262 ? 16.741 -9.526 4.082 1.00 92.00 262 ASN A C 1
ATOM 2061 O O . ASN A 1 262 ? 15.817 -8.800 3.745 1.00 92.00 262 ASN A O 1
ATOM 2065 N N . GLU A 1 263 ? 17.488 -10.142 3.166 1.00 88.38 263 GLU A N 1
ATOM 2066 C CA . GLU A 1 263 ? 17.375 -9.819 1.732 1.00 88.38 263 GLU A CA 1
ATOM 2067 C C . GLU A 1 263 ? 16.014 -10.155 1.112 1.00 88.38 263 GLU A C 1
ATOM 2069 O O . GLU A 1 263 ? 15.536 -9.472 0.213 1.00 88.38 263 GLU A O 1
ATOM 2074 N N . ARG A 1 264 ? 15.366 -11.217 1.575 1.00 93.81 264 ARG A N 1
ATOM 2075 C CA . ARG A 1 264 ? 14.022 -11.608 1.154 1.00 93.81 264 ARG A CA 1
ATOM 2076 C C . ARG A 1 264 ? 13.377 -12.394 2.274 1.00 93.81 264 ARG A C 1
ATOM 2078 O O . ARG A 1 264 ? 14.081 -13.031 3.056 1.00 93.81 264 ARG A O 1
ATOM 2085 N N . GLY A 1 265 ? 12.058 -12.401 2.326 1.00 93.62 265 GLY A N 1
ATOM 2086 C CA . GLY A 1 265 ? 11.378 -13.258 3.277 1.00 93.62 265 GLY A CA 1
ATOM 2087 C C . GLY A 1 265 ? 9.884 -13.044 3.336 1.00 93.62 265 GLY A C 1
ATOM 2088 O O . GLY A 1 265 ? 9.315 -12.138 2.722 1.00 93.62 265 GLY A O 1
ATOM 2089 N N . ARG A 1 266 ? 9.266 -13.914 4.129 1.00 94.94 266 ARG A N 1
ATOM 2090 C CA . ARG A 1 266 ? 7.893 -13.773 4.586 1.00 94.94 266 ARG A CA 1
ATOM 2091 C C . ARG A 1 266 ? 7.886 -13.849 6.101 1.00 94.94 266 ARG A C 1
ATOM 2093 O O . ARG A 1 266 ? 8.112 -14.913 6.668 1.00 94.94 266 ARG A O 1
ATOM 2100 N N . LYS A 1 267 ? 7.582 -12.732 6.752 1.00 94.88 267 LYS A N 1
ATOM 2101 C CA . LYS A 1 267 ? 7.468 -12.646 8.209 1.00 94.88 267 LYS A CA 1
ATOM 2102 C C . LYS A 1 267 ? 6.009 -12.647 8.613 1.00 94.88 267 LYS A C 1
ATOM 2104 O O . LYS A 1 267 ? 5.186 -12.005 7.972 1.00 94.88 267 LYS A O 1
ATOM 2109 N N . THR A 1 268 ? 5.680 -13.410 9.648 1.00 95.06 268 THR A N 1
ATOM 2110 C CA . THR A 1 268 ? 4.349 -13.421 10.259 1.00 95.06 268 THR A CA 1
ATOM 2111 C C . THR A 1 268 ? 4.482 -12.958 11.702 1.00 95.06 268 THR A C 1
ATOM 2113 O O . THR A 1 268 ? 5.247 -13.554 12.460 1.00 95.06 268 THR A O 1
ATOM 2116 N N . PHE A 1 269 ? 3.707 -11.941 12.060 1.00 94.12 269 PHE A N 1
ATOM 2117 C CA . PHE A 1 269 ? 3.545 -11.421 13.406 1.00 94.12 269 PHE A CA 1
ATOM 2118 C C . PHE A 1 269 ? 2.142 -11.758 13.905 1.00 94.12 269 PHE A C 1
ATOM 2120 O O . PHE A 1 269 ? 1.151 -11.523 13.209 1.00 94.12 269 PHE A O 1
ATOM 2127 N N . LEU A 1 270 ? 2.068 -12.347 15.094 1.00 93.44 270 LEU A N 1
ATOM 2128 C CA . LEU A 1 270 ? 0.804 -12.619 15.777 1.00 93.44 270 LEU A CA 1
ATOM 2129 C C . LEU A 1 270 ? 0.515 -11.477 16.747 1.00 93.44 270 LEU A C 1
ATOM 2131 O O . LEU A 1 270 ? 1.412 -11.076 17.482 1.00 93.44 270 LEU A O 1
ATOM 2135 N N . LEU A 1 271 ? -0.710 -10.961 16.720 1.00 92.94 271 LEU A N 1
ATOM 2136 C CA . LEU A 1 271 ? -1.155 -9.800 17.486 1.00 92.94 271 LEU A CA 1
ATOM 2137 C C . LEU A 1 271 ? -2.432 -10.160 18.237 1.00 92.94 271 LEU A C 1
ATOM 2139 O O . LEU A 1 271 ? -3.454 -10.390 17.604 1.00 92.94 271 LEU A O 1
ATOM 2143 N N . SER A 1 272 ? -2.414 -10.160 19.565 1.00 92.12 272 SER A N 1
ATOM 2144 C CA . SER A 1 272 ? -3.651 -10.280 20.346 1.00 92.12 272 SER A CA 1
ATOM 2145 C C . SER A 1 272 ? -4.195 -8.882 20.623 1.00 92.12 272 SER A C 1
ATOM 2147 O O . SER A 1 272 ? -3.588 -8.157 21.407 1.00 92.12 272 SER A O 1
ATOM 2149 N N . TYR A 1 273 ? -5.332 -8.526 20.030 1.00 92.38 273 TYR A N 1
ATOM 2150 C CA . TYR A 1 273 ? -6.010 -7.242 20.202 1.00 92.38 273 TYR A CA 1
ATOM 2151 C C . TYR A 1 273 ? -7.215 -7.375 21.138 1.00 92.38 273 TYR A C 1
ATOM 2153 O O . TYR A 1 273 ? -8.128 -8.161 20.892 1.00 92.38 273 TYR A O 1
ATOM 2161 N N . GLN A 1 274 ? -7.235 -6.597 22.216 1.00 91.12 274 GLN A N 1
ATOM 2162 C CA . GLN A 1 274 ? -8.379 -6.511 23.124 1.00 91.12 274 GLN A CA 1
ATOM 2163 C C . GLN A 1 274 ? -8.936 -5.088 23.073 1.00 91.12 274 GLN A C 1
ATOM 2165 O O . GLN A 1 274 ? -8.264 -4.194 23.591 1.00 91.12 274 GLN A O 1
ATOM 2170 N N . PRO A 1 275 ? -10.107 -4.858 22.444 1.00 85.56 275 PRO A N 1
ATOM 2171 C CA . PRO A 1 275 ? -10.722 -3.539 22.459 1.00 85.56 275 PRO A CA 1
ATOM 2172 C C . PRO A 1 275 ? -11.118 -3.174 23.892 1.00 85.56 275 PRO A C 1
ATOM 2174 O O . PRO A 1 275 ? -11.445 -4.052 24.697 1.00 85.56 275 PRO A O 1
ATOM 2177 N N . ALA A 1 276 ? -11.119 -1.878 24.196 1.00 81.38 276 ALA A N 1
ATOM 2178 C CA . ALA A 1 276 ? -11.670 -1.373 25.442 1.00 81.38 276 ALA A CA 1
ATOM 2179 C C . ALA A 1 276 ? -13.123 -1.855 25.573 1.00 81.38 276 ALA A C 1
ATOM 2181 O O . ALA A 1 276 ? -13.911 -1.732 24.630 1.00 81.38 276 ALA A O 1
ATOM 2182 N N . GLN A 1 277 ? -13.462 -2.446 26.719 1.00 75.12 277 GLN A N 1
ATOM 2183 C CA . GLN A 1 277 ? -14.862 -2.702 27.031 1.00 75.12 277 GLN A CA 1
ATOM 2184 C C . GLN A 1 277 ? -15.554 -1.344 27.234 1.00 75.12 277 GLN A C 1
ATOM 2186 O O . GLN A 1 277 ? -14.946 -0.470 27.857 1.00 75.12 277 GLN A O 1
ATOM 2191 N N . PRO A 1 278 ? -16.752 -1.148 26.657 1.00 69.38 278 PRO A N 1
ATOM 2192 C CA . PRO A 1 278 ? -17.509 0.090 26.815 1.00 69.38 278 PRO A CA 1
ATOM 2193 C C . PRO A 1 278 ? -17.886 0.365 28.274 1.00 69.38 278 PRO A C 1
ATOM 2195 O O . PRO A 1 278 ? -18.020 -0.612 29.049 1.00 69.38 278 PRO A O 1
#

pLDDT: mean 79.33, std 19.57, range [33.75, 98.19]